Protein AF-A0A949ES22-F1 (afdb_monomer_lite)

Foldseek 3Di:
DQVPWDWDDDPAWIWIDDDQEIETEHQDDDDDQDDLVFDCLVVLQSQQVSCVVDNHLEYEYELQNFQYQPLCPNNCVRHVVVCANHAYEYAFAPVLQQAAQADCRHLLNVRCVVNVHDPVVSVVSRVVSVVSLCVLPNPLNRHGNCCTSNRSSSVCVSSVYHYDHPQRVVCVVVVVVVVLLPDQEAEEEALEADLPQRRPDNLLVSLVVNVVSVHAYEYEYAYDDDDCVSCVVSNHNYYHHDDNDHDPVNVVVSVVVVVCVPVVD

pLDDT: mean 93.47, std 6.25, range [48.44, 98.69]

Structure (mmCIF, N/CA/C/O backbone):
data_AF-A0A949ES22-F1
#
_entry.id   AF-A0A949ES22-F1
#
loop_
_atom_site.group_PDB
_atom_site.id
_atom_site.type_symbol
_atom_site.label_atom_id
_atom_site.label_alt_id
_atom_site.label_comp_id
_atom_site.label_asym_id
_atom_site.label_entity_id
_atom_site.label_seq_id
_atom_site.pdbx_PDB_ins_code
_atom_site.Cartn_x
_atom_site.Cartn_y
_atom_site.Cartn_z
_atom_site.occupancy
_atom_site.B_iso_or_equiv
_atom_site.auth_seq_id
_atom_site.auth_comp_id
_atom_site.auth_asym_id
_atom_site.auth_atom_id
_atom_site.pdbx_PDB_model_num
ATOM 1 N N . ALA A 1 1 ? -4.028 8.901 -17.396 1.00 60.69 1 ALA A N 1
ATOM 2 C CA . ALA A 1 1 ? -4.831 9.061 -16.162 1.00 60.69 1 ALA A CA 1
ATOM 3 C C . ALA A 1 1 ? -4.318 10.188 -15.258 1.00 60.69 1 ALA A C 1
ATOM 5 O O . ALA A 1 1 ? -5.124 11.016 -14.869 1.00 60.6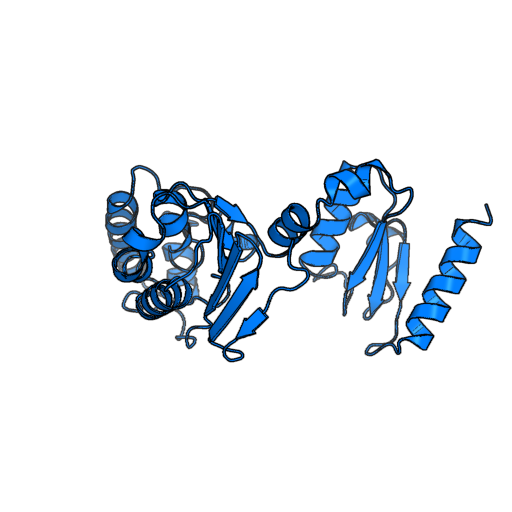9 1 ALA A O 1
ATOM 6 N N . LEU A 1 2 ? -3.012 10.277 -14.952 1.00 76.31 2 LEU A N 1
ATOM 7 C CA . LEU A 1 2 ? -2.448 11.397 -14.161 1.00 76.31 2 LEU A CA 1
ATOM 8 C C . LEU A 1 2 ? -1.919 12.576 -14.999 1.00 76.31 2 LEU A C 1
ATOM 10 O O . LEU A 1 2 ? -1.514 13.600 -14.458 1.00 76.31 2 LEU A O 1
ATOM 14 N N . THR A 1 3 ? -1.901 12.436 -16.324 1.00 73.50 3 THR A N 1
ATOM 15 C CA . THR A 1 3 ? -1.483 13.478 -17.269 1.00 73.50 3 THR A CA 1
ATOM 16 C C . THR A 1 3 ? -2.320 14.743 -17.095 1.00 73.50 3 THR A C 1
ATOM 18 O O . THR A 1 3 ? -3.543 14.681 -17.203 1.00 73.50 3 THR A O 1
ATOM 21 N N . GLY A 1 4 ? -1.660 15.876 -16.843 1.00 79.25 4 GLY A N 1
ATOM 22 C CA . GLY A 1 4 ? -2.317 17.160 -16.573 1.00 79.25 4 GLY A CA 1
ATOM 23 C C . GLY A 1 4 ? -2.781 17.347 -15.125 1.00 79.25 4 GLY A C 1
ATOM 24 O O . GLY A 1 4 ? -3.431 18.346 -14.830 1.00 79.25 4 GLY A O 1
ATOM 25 N N . GLY A 1 5 ? -2.463 16.407 -14.229 1.00 86.06 5 GLY A N 1
ATOM 26 C CA . GLY A 1 5 ? -2.752 16.555 -12.810 1.00 86.06 5 GLY A CA 1
ATOM 27 C C . GLY A 1 5 ? -1.889 17.624 -12.140 1.00 86.06 5 GLY A C 1
ATOM 28 O O . GLY A 1 5 ? -0.754 17.876 -12.548 1.00 86.06 5 GLY A O 1
ATOM 29 N N . THR A 1 6 ? -2.427 18.246 -11.096 1.00 92.31 6 THR A N 1
ATOM 30 C CA . THR A 1 6 ? -1.721 19.237 -10.279 1.00 92.31 6 THR A CA 1
ATOM 31 C C . THR A 1 6 ? -1.376 18.643 -8.923 1.00 92.31 6 THR A C 1
ATOM 33 O O . THR A 1 6 ? -2.217 18.019 -8.278 1.00 92.31 6 THR A O 1
ATOM 36 N N . VAL A 1 7 ? -0.126 18.831 -8.496 1.00 94.06 7 VAL A N 1
ATOM 37 C CA . VAL A 1 7 ? 0.343 18.444 -7.162 1.00 94.06 7 VAL A CA 1
ATOM 38 C C . VAL A 1 7 ? 0.484 19.701 -6.316 1.00 94.06 7 VAL A C 1
ATOM 40 O O . VAL A 1 7 ? 1.099 20.676 -6.746 1.00 94.06 7 VAL A O 1
ATOM 43 N N . THR A 1 8 ? -0.080 19.680 -5.114 1.00 95.06 8 THR A N 1
ATOM 44 C CA . THR A 1 8 ? 0.028 20.764 -4.129 1.00 95.06 8 THR A CA 1
ATOM 45 C C . THR A 1 8 ? 0.354 20.196 -2.753 1.00 95.06 8 THR A C 1
ATOM 47 O O . THR A 1 8 ? -0.051 19.075 -2.447 1.00 95.06 8 THR A O 1
ATOM 50 N N . GLY A 1 9 ? 1.035 20.979 -1.915 1.00 92.69 9 GLY A N 1
ATOM 51 C CA . GLY A 1 9 ? 1.403 20.595 -0.550 1.00 92.69 9 GLY A CA 1
ATOM 52 C C . GLY A 1 9 ? 2.914 20.603 -0.322 1.00 92.69 9 GLY A C 1
ATOM 53 O O . GLY A 1 9 ? 3.646 21.360 -0.959 1.00 92.69 9 GLY A O 1
ATOM 54 N N . SER A 1 10 ? 3.368 19.770 0.608 1.00 92.81 10 SER A N 1
ATOM 55 C CA . SER A 1 10 ? 4.758 19.590 1.027 1.00 92.81 10 SER A CA 1
ATOM 56 C C . SER A 1 10 ? 5.197 18.128 0.867 1.00 92.81 10 SER A C 1
ATOM 58 O O . SER A 1 10 ? 4.412 17.269 0.477 1.00 92.81 10 SER A O 1
ATOM 60 N N . ALA A 1 11 ? 6.449 17.818 1.214 1.00 87.75 11 ALA A N 1
ATOM 61 C CA . ALA A 1 11 ? 6.936 16.437 1.215 1.00 87.75 11 ALA A CA 1
ATOM 62 C C . ALA A 1 11 ? 6.185 15.521 2.206 1.00 87.75 11 ALA A C 1
ATOM 64 O O . ALA A 1 11 ? 6.073 14.326 1.957 1.00 87.75 11 ALA A O 1
ATOM 65 N N . SER A 1 12 ? 5.669 16.063 3.315 1.00 91.62 12 SER A N 1
ATOM 66 C CA . SER A 1 12 ? 4.983 15.287 4.359 1.00 91.62 12 SER A CA 1
ATOM 67 C C . SER A 1 12 ? 3.462 15.300 4.240 1.00 91.62 12 SER A C 1
ATOM 69 O O . SER A 1 12 ? 2.795 14.534 4.922 1.00 91.62 12 SER A O 1
ATOM 71 N N . GLN A 1 13 ? 2.895 16.179 3.418 1.00 95.12 13 GLN A N 1
ATOM 72 C CA . GLN A 1 13 ? 1.452 16.311 3.255 1.00 95.12 13 GLN A CA 1
ATOM 73 C C . GLN A 1 13 ? 1.166 16.858 1.865 1.00 95.12 13 GLN A C 1
ATOM 75 O O . GLN A 1 13 ? 1.437 18.026 1.585 1.00 95.12 13 GLN A O 1
ATOM 80 N N . TRP A 1 14 ? 0.634 16.022 0.985 1.00 96.50 14 TRP A N 1
ATOM 81 C CA . TRP A 1 14 ? 0.457 16.370 -0.418 1.00 96.50 14 TRP A CA 1
ATOM 82 C C . TRP A 1 14 ? -0.842 15.808 -0.977 1.00 96.50 14 TRP A C 1
ATOM 84 O O . TRP A 1 14 ? -1.428 14.855 -0.459 1.00 96.50 14 TRP A O 1
ATOM 94 N N . VAL A 1 15 ? -1.309 16.445 -2.044 1.00 97.50 15 VAL A N 1
ATOM 95 C CA . VAL A 1 15 ? -2.456 15.996 -2.825 1.00 97.50 15 VAL A CA 1
ATOM 96 C C . VAL A 1 15 ? -2.150 16.175 -4.304 1.00 97.50 15 VAL A C 1
ATOM 98 O O . VAL A 1 15 ? -1.655 17.220 -4.730 1.00 97.50 15 VAL A O 1
ATOM 101 N N . LEU A 1 16 ? -2.458 15.147 -5.085 1.00 96.00 16 LEU A N 1
ATOM 102 C CA . LEU A 1 16 ? -2.485 15.174 -6.536 1.00 96.00 16 LEU A CA 1
ATOM 103 C C . LEU A 1 16 ? -3.943 15.144 -6.988 1.00 96.00 16 LEU A C 1
ATOM 105 O O . LEU A 1 16 ? -4.700 14.239 -6.635 1.00 96.00 16 LEU A O 1
ATOM 109 N N . ARG A 1 17 ? -4.334 16.118 -7.809 1.00 95.31 17 ARG A N 1
ATOM 110 C CA . ARG A 1 17 ? -5.659 16.173 -8.434 1.00 95.31 17 ARG A CA 1
ATOM 111 C C . ARG A 1 17 ? -5.538 15.915 -9.922 1.00 95.31 17 ARG A C 1
ATOM 113 O O . ARG A 1 17 ? -4.784 16.600 -10.603 1.00 95.31 17 ARG A O 1
ATOM 120 N N . ALA A 1 18 ? -6.300 14.956 -10.423 1.00 92.88 18 ALA A N 1
ATOM 121 C CA . ALA A 1 18 ? -6.434 14.660 -11.842 1.00 92.88 18 ALA A CA 1
ATOM 122 C C . ALA A 1 18 ? -7.920 14.487 -12.190 1.00 92.88 18 ALA A C 1
ATOM 124 O O . ALA A 1 18 ? -8.785 14.475 -11.314 1.00 92.88 18 ALA A O 1
ATOM 125 N N . GLN A 1 19 ? -8.244 14.366 -13.477 1.00 89.31 19 GLN A N 1
ATOM 126 C CA . GLN A 1 19 ? -9.633 14.235 -13.916 1.00 89.31 19 GLN A CA 1
ATOM 127 C C . GLN A 1 19 ? -10.298 12.996 -13.283 1.00 89.31 19 GLN A C 1
ATOM 129 O O . GLN A 1 19 ? -9.909 11.863 -13.564 1.00 89.31 19 GLN A O 1
ATOM 134 N N . GLY A 1 20 ? -11.291 13.221 -12.414 1.00 91.38 20 GLY A N 1
ATOM 135 C CA . GLY A 1 20 ? -12.034 12.168 -11.712 1.00 91.38 20 GLY A CA 1
ATOM 136 C C . GLY A 1 20 ? -11.256 11.414 -10.622 1.00 91.38 20 GLY A C 1
ATOM 137 O O . GLY A 1 20 ? -11.780 10.432 -10.093 1.00 91.38 20 GLY A O 1
ATOM 138 N N . LEU A 1 21 ? -10.033 11.845 -10.282 1.00 94.62 21 LEU A N 1
ATOM 139 C CA . LEU A 1 21 ? -9.164 11.206 -9.289 1.00 94.62 21 LEU A CA 1
ATOM 140 C C . LEU A 1 21 ? -8.529 12.237 -8.352 1.00 94.62 21 LEU A C 1
ATOM 142 O O . LEU A 1 21 ? -7.978 13.247 -8.792 1.00 94.62 21 LEU A O 1
ATOM 146 N N . VAL A 1 22 ? -8.522 11.926 -7.060 1.00 97.12 22 VAL A N 1
ATOM 147 C CA . VAL A 1 22 ? -7.685 12.604 -6.064 1.00 97.12 22 VAL A CA 1
ATOM 148 C C . VAL A 1 22 ? -6.800 11.560 -5.394 1.00 97.12 22 VAL A C 1
ATOM 150 O O . VAL A 1 22 ? -7.306 10.541 -4.935 1.00 97.12 22 VAL A O 1
ATOM 153 N N . LEU A 1 23 ? -5.492 11.804 -5.356 1.00 97.38 23 LEU A N 1
ATOM 154 C CA . LEU A 1 23 ? -4.509 10.998 -4.632 1.00 97.38 23 LEU A CA 1
ATOM 155 C C . LEU A 1 23 ? -3.939 11.839 -3.487 1.00 97.38 23 LEU A C 1
ATOM 157 O O . LEU A 1 23 ? -3.521 12.972 -3.708 1.00 97.38 23 LEU A O 1
ATOM 161 N N . ILE A 1 24 ? -3.955 11.302 -2.275 1.00 98.06 24 ILE A N 1
ATOM 162 C CA . ILE A 1 24 ? -3.694 12.032 -1.031 1.00 98.06 24 ILE A CA 1
ATOM 163 C C . ILE A 1 24 ? -2.592 11.298 -0.282 1.00 98.06 24 ILE A C 1
ATOM 165 O O . ILE A 1 24 ? -2.707 10.092 -0.099 1.00 98.06 24 ILE A O 1
ATOM 169 N N . GLY A 1 25 ? -1.564 12.004 0.179 1.00 97.06 25 GLY A N 1
ATOM 170 C CA . GLY A 1 25 ? -0.528 11.431 1.032 1.00 97.06 25 GLY A CA 1
ATOM 171 C C . GLY A 1 25 ? -0.289 12.268 2.279 1.00 97.06 25 GLY A C 1
ATOM 172 O O . GLY A 1 25 ? -0.340 13.502 2.238 1.00 97.06 25 GLY A O 1
ATOM 173 N N . LEU A 1 26 ? -0.021 11.577 3.385 1.00 96.56 26 LEU A N 1
ATOM 174 C CA . LEU A 1 26 ? 0.399 12.154 4.656 1.00 96.56 26 LEU A CA 1
ATOM 175 C C . LEU A 1 26 ? 1.483 11.259 5.269 1.00 96.56 26 LEU A C 1
ATOM 177 O O . LEU A 1 26 ? 1.281 10.060 5.440 1.00 96.56 26 LEU A O 1
ATOM 181 N N . ALA A 1 27 ? 2.612 11.854 5.635 1.00 95.12 27 ALA A N 1
ATOM 182 C CA . ALA A 1 27 ? 3.640 11.227 6.449 1.00 95.12 27 ALA A CA 1
ATOM 183 C C . ALA A 1 27 ? 3.474 11.696 7.897 1.00 95.12 27 ALA A C 1
ATOM 185 O O . ALA A 1 27 ? 3.824 12.829 8.240 1.00 95.12 27 ALA A O 1
ATOM 186 N N . GLN A 1 28 ? 2.933 10.824 8.746 1.00 91.75 28 GLN A N 1
ATOM 187 C CA . GLN A 1 28 ? 2.841 11.088 10.176 1.00 91.75 28 GLN A CA 1
ATOM 188 C C . GLN A 1 28 ? 4.233 11.102 10.796 1.00 91.75 28 GLN A C 1
ATOM 190 O O . GLN A 1 28 ? 5.161 10.429 10.336 1.00 91.75 28 GLN A O 1
ATOM 195 N N . ARG A 1 29 ? 4.386 11.850 11.892 1.00 85.62 29 ARG A N 1
ATOM 196 C CA . ARG A 1 29 ? 5.621 11.760 12.670 1.00 85.62 29 ARG A CA 1
ATOM 197 C C . ARG A 1 29 ? 5.793 10.318 13.160 1.00 85.62 29 ARG A C 1
ATOM 199 O O . ARG A 1 29 ? 4.854 9.765 13.738 1.00 85.62 29 ARG A O 1
ATOM 206 N N . PRO A 1 30 ? 6.972 9.708 12.970 1.00 80.19 30 PRO A N 1
ATOM 207 C CA . PRO A 1 30 ? 7.243 8.405 13.545 1.00 80.19 30 PRO A CA 1
ATOM 208 C C . PRO A 1 30 ? 7.144 8.482 15.068 1.00 80.19 30 PRO A C 1
ATOM 210 O O . PRO A 1 30 ? 7.666 9.414 15.684 1.00 80.19 30 PRO A O 1
ATOM 213 N N . HIS A 1 31 ? 6.510 7.489 15.678 1.00 77.81 31 HIS A N 1
ATOM 214 C CA . HIS A 1 31 ? 6.604 7.239 17.113 1.00 77.81 31 HIS A CA 1
ATOM 215 C C . HIS A 1 31 ? 7.427 5.971 17.359 1.00 77.81 31 HIS A C 1
ATOM 217 O O . HIS A 1 31 ? 7.667 5.161 16.460 1.00 77.81 31 HIS A O 1
ATOM 223 N N . SER A 1 32 ? 7.947 5.831 18.575 1.00 66.88 32 SER A N 1
ATOM 224 C CA . SER A 1 32 ? 8.797 4.701 18.938 1.00 66.88 32 SER A CA 1
ATOM 225 C C . SER A 1 32 ? 7.963 3.443 19.196 1.00 66.88 32 SER A C 1
ATOM 227 O O . SER A 1 32 ? 7.442 3.252 20.294 1.00 66.88 32 SER A O 1
ATOM 229 N N . GLY A 1 33 ? 7.889 2.549 18.211 1.00 76.25 33 GLY A N 1
ATOM 230 C CA . GLY A 1 33 ? 7.380 1.187 18.380 1.00 76.25 33 GLY A CA 1
ATOM 231 C C . GLY A 1 33 ? 5.899 1.106 18.767 1.00 76.25 33 GLY A C 1
ATOM 232 O O . GLY A 1 33 ? 5.023 1.093 17.908 1.00 76.25 33 GLY A O 1
ATOM 233 N N . TRP A 1 34 ? 5.623 0.970 20.062 1.00 87.62 34 TRP A N 1
ATOM 234 C CA . TRP A 1 34 ? 4.284 0.753 20.614 1.00 87.62 34 TRP A CA 1
ATOM 235 C C . TRP A 1 34 ? 3.646 2.077 21.028 1.00 87.62 34 TRP A C 1
ATOM 237 O O . TRP A 1 34 ? 4.142 2.722 21.951 1.00 87.62 34 TRP A O 1
ATOM 247 N N . ALA A 1 35 ? 2.564 2.452 20.348 1.00 87.19 35 ALA A N 1
ATOM 248 C CA . ALA A 1 35 ? 1.835 3.696 20.580 1.00 87.19 35 ALA A CA 1
ATOM 249 C C . ALA A 1 35 ? 0.334 3.487 20.293 1.00 87.19 35 ALA A C 1
ATOM 251 O O . ALA A 1 35 ? -0.188 4.052 19.328 1.00 87.19 35 ALA A O 1
ATOM 252 N N . PRO A 1 36 ? -0.366 2.632 21.059 1.00 82.69 36 PRO A N 1
ATOM 253 C CA . PRO A 1 36 ? -1.789 2.338 20.849 1.00 82.69 36 PRO A CA 1
ATOM 254 C C . PRO A 1 36 ? -2.699 3.575 20.965 1.00 82.69 36 PRO A C 1
ATOM 256 O O . PRO A 1 36 ? -3.814 3.577 20.456 1.00 82.69 36 PRO A O 1
ATOM 259 N N . GLU A 1 37 ? -2.224 4.642 21.605 1.00 85.12 37 GLU A N 1
ATOM 260 C CA . GLU A 1 37 ? -2.899 5.936 21.734 1.00 85.12 37 GLU A CA 1
ATOM 261 C C . GLU A 1 37 ? -2.723 6.872 20.525 1.00 85.12 37 GLU A C 1
ATOM 263 O O . GLU A 1 37 ? -3.360 7.924 20.457 1.00 85.12 37 GLU A O 1
ATOM 268 N N . SER A 1 38 ? -1.847 6.529 19.576 1.00 93.06 38 SER A N 1
ATOM 269 C CA . SER A 1 38 ? -1.609 7.344 18.380 1.00 93.06 38 SER A CA 1
ATOM 270 C C . SER A 1 38 ? -2.806 7.314 17.429 1.00 93.06 38 SER A C 1
ATOM 272 O O . SER A 1 38 ? -3.385 6.257 17.187 1.00 93.06 38 SER A O 1
ATOM 274 N N . SER A 1 39 ? -3.159 8.468 16.850 1.00 95.38 39 SER A N 1
ATOM 275 C CA . SER A 1 39 ? -4.397 8.619 16.077 1.00 95.38 39 SER A CA 1
ATOM 276 C C . SER A 1 39 ? -4.184 8.944 14.600 1.00 95.38 39 SER A C 1
ATOM 278 O O . SER A 1 39 ? -3.247 9.643 14.213 1.00 95.38 39 SER A O 1
ATOM 280 N N . THR A 1 40 ? -5.115 8.470 13.777 1.00 97.19 40 THR A N 1
ATOM 281 C CA . THR A 1 40 ? -5.245 8.764 12.345 1.00 97.19 40 THR A CA 1
ATOM 282 C C . THR A 1 40 ? -6.103 10.009 12.070 1.00 97.19 40 THR A C 1
ATOM 284 O O . THR A 1 40 ? -6.427 10.291 10.919 1.00 97.19 40 THR A O 1
ATOM 287 N N . ALA A 1 41 ? -6.464 10.792 13.095 1.00 97.44 41 ALA A N 1
ATOM 288 C CA . ALA A 1 41 ? -7.307 11.984 12.944 1.00 97.44 41 ALA A CA 1
ATOM 289 C C . ALA A 1 41 ? -6.704 13.036 11.995 1.00 97.44 41 ALA A C 1
ATOM 291 O O . ALA A 1 41 ? -7.411 13.527 11.123 1.00 97.44 41 ALA A O 1
ATOM 292 N N . GLU A 1 42 ? -5.398 13.311 12.089 1.00 96.19 42 GLU A N 1
ATOM 293 C CA . GLU A 1 42 ? -4.699 14.247 11.187 1.00 96.19 42 GLU A CA 1
ATOM 294 C C . GLU A 1 42 ? -4.799 13.811 9.714 1.00 96.19 42 GLU A C 1
ATOM 296 O O . GLU A 1 42 ? -5.008 14.634 8.822 1.00 96.19 42 GLU A O 1
ATOM 301 N N . LEU A 1 43 ? -4.707 12.500 9.453 1.00 97.62 43 LEU A N 1
ATOM 302 C CA . LEU A 1 43 ? -4.927 11.951 8.116 1.00 97.62 43 LEU A CA 1
ATOM 303 C C . LEU A 1 43 ? -6.361 12.207 7.660 1.00 97.62 43 LEU A C 1
ATOM 305 O O . LEU A 1 43 ? -6.568 12.661 6.539 1.00 97.62 43 LEU A O 1
ATOM 309 N N . GLY A 1 44 ? -7.346 11.932 8.512 1.00 98.19 44 GLY A N 1
ATOM 310 C CA . GLY A 1 44 ? -8.747 12.165 8.188 1.00 98.19 44 GLY A CA 1
ATOM 311 C C . GLY A 1 44 ? -9.067 13.643 7.928 1.00 98.19 44 GLY A C 1
ATOM 312 O O . GLY A 1 44 ? -9.742 13.960 6.951 1.00 98.19 44 GLY A O 1
ATOM 313 N N . GLU A 1 45 ? -8.526 14.562 8.726 1.00 98.12 45 GLU A N 1
ATOM 314 C CA . GLU A 1 45 ? -8.641 16.009 8.502 1.00 98.12 45 GLU A CA 1
ATOM 315 C C . GLU A 1 45 ? -8.023 16.420 7.161 1.00 98.12 45 GLU A C 1
ATOM 317 O O . GLU A 1 45 ? -8.640 17.163 6.390 1.00 98.12 45 GLU A O 1
ATOM 322 N N . TRP A 1 46 ? -6.837 15.890 6.842 1.00 97.81 46 TRP A N 1
ATOM 323 C CA . TRP A 1 46 ? -6.188 16.151 5.561 1.00 97.81 46 TRP A CA 1
ATOM 324 C C . TRP A 1 46 ? -6.981 15.598 4.383 1.00 97.81 46 TRP A C 1
ATOM 326 O O . TRP A 1 46 ? -7.147 16.289 3.381 1.00 97.81 46 TRP A O 1
ATOM 336 N N . VAL A 1 47 ? -7.510 14.379 4.499 1.00 98.06 47 VAL A N 1
ATOM 337 C CA . VAL A 1 47 ? -8.356 13.779 3.464 1.00 98.06 47 VAL A CA 1
ATOM 338 C C . VAL A 1 47 ? -9.603 14.630 3.243 1.00 98.06 47 VAL A C 1
ATOM 340 O O . VAL A 1 47 ? -9.942 14.928 2.099 1.00 98.06 47 VAL A O 1
ATOM 343 N N . LEU A 1 48 ? -10.259 15.080 4.314 1.00 97.62 48 LEU A N 1
ATOM 344 C CA . LEU A 1 48 ? -11.437 15.936 4.215 1.00 97.62 48 LEU A CA 1
ATOM 345 C C . LEU A 1 48 ? -11.119 17.267 3.516 1.00 97.62 48 LEU A C 1
ATOM 347 O O . LEU A 1 48 ? -11.852 17.671 2.613 1.00 97.62 48 LEU A O 1
ATOM 351 N N . GLU A 1 49 ? -10.020 17.931 3.886 1.00 96.75 49 GLU A N 1
ATOM 352 C CA . GLU A 1 49 ? -9.542 19.154 3.224 1.00 96.75 49 GLU A CA 1
ATOM 353 C C . GLU A 1 49 ? -9.224 18.902 1.744 1.00 96.75 49 GLU A C 1
ATOM 355 O O . GLU A 1 49 ? -9.705 19.610 0.858 1.00 96.75 49 GLU A O 1
ATOM 360 N N . ALA A 1 50 ? -8.473 17.840 1.455 1.00 96.44 50 ALA A N 1
ATOM 361 C CA . ALA A 1 50 ? -8.113 17.436 0.106 1.00 96.44 50 ALA A CA 1
ATOM 362 C C . ALA A 1 50 ? -9.339 17.064 -0.745 1.00 96.44 50 ALA A C 1
ATOM 364 O O . ALA A 1 50 ? -9.264 17.122 -1.970 1.00 96.44 50 ALA A O 1
ATOM 365 N N . LEU A 1 51 ? -10.491 16.747 -0.162 1.00 96.19 51 LEU A N 1
ATOM 366 C CA . LEU A 1 51 ? -11.725 16.492 -0.910 1.00 96.19 51 LEU A CA 1
ATOM 367 C C . LEU A 1 51 ? -12.638 17.719 -1.045 1.00 96.19 51 LEU A C 1
ATOM 369 O O . LEU A 1 51 ? -13.608 17.661 -1.807 1.00 96.19 51 LEU A O 1
ATOM 373 N N . ARG A 1 52 ? -12.339 18.850 -0.391 1.00 93.69 52 ARG A N 1
ATOM 374 C CA . ARG A 1 52 ? -13.164 20.062 -0.521 1.00 93.69 52 ARG A CA 1
ATOM 375 C C . ARG A 1 52 ? -13.213 20.550 -1.965 1.00 93.69 52 ARG A C 1
ATOM 377 O O . ARG A 1 52 ? -12.185 20.772 -2.601 1.00 93.69 52 ARG A O 1
ATOM 384 N N . GLY A 1 53 ? -14.433 20.710 -2.477 1.00 86.38 53 GLY A N 1
ATOM 385 C CA . GLY A 1 53 ? -14.687 21.132 -3.858 1.00 86.38 53 GLY A CA 1
ATOM 386 C C . GLY A 1 53 ? -14.249 20.120 -4.924 1.00 86.38 53 GLY A C 1
ATOM 387 O O . GLY A 1 53 ? -14.267 20.451 -6.106 1.00 86.38 53 GLY A O 1
ATOM 388 N N . ALA A 1 54 ? -13.848 18.905 -4.532 1.00 87.94 54 ALA A N 1
ATOM 389 C CA . ALA A 1 54 ? -13.376 17.884 -5.454 1.00 87.94 54 ALA A CA 1
ATOM 390 C C . ALA A 1 54 ? -14.525 16.987 -5.930 1.00 87.94 54 ALA A C 1
ATOM 392 O O . ALA A 1 54 ? -15.023 16.127 -5.190 1.00 87.94 54 ALA A O 1
ATOM 393 N N . ASP A 1 55 ? -14.882 17.138 -7.202 1.00 88.06 55 ASP A N 1
ATOM 394 C CA . ASP A 1 55 ? -15.730 16.186 -7.913 1.00 88.06 55 ASP A CA 1
ATOM 395 C C . ASP A 1 55 ? -14.873 15.020 -8.435 1.00 88.06 55 ASP A C 1
ATOM 397 O O . ASP A 1 55 ? -14.343 15.034 -9.547 1.00 88.06 55 ASP A O 1
ATOM 401 N N . ALA A 1 56 ? -14.627 14.045 -7.560 1.00 90.44 56 ALA A N 1
ATOM 402 C CA . ALA A 1 56 ? -13.746 12.918 -7.838 1.00 90.44 56 ALA A CA 1
ATOM 403 C C . ALA A 1 56 ? -14.402 11.606 -7.418 1.00 90.44 56 ALA A C 1
ATOM 405 O O . ALA A 1 56 ? -14.479 11.287 -6.232 1.00 90.44 56 ALA A O 1
ATOM 406 N N . ALA A 1 57 ? -14.828 10.819 -8.403 1.00 94.31 57 ALA A N 1
ATOM 407 C CA . ALA A 1 57 ? -15.398 9.498 -8.160 1.00 94.31 57 ALA A CA 1
ATOM 408 C C . ALA A 1 57 ? -14.385 8.527 -7.529 1.00 94.31 57 ALA A C 1
ATOM 410 O O . ALA A 1 57 ? -14.781 7.601 -6.824 1.00 94.31 57 ALA A O 1
ATOM 411 N N . LYS A 1 58 ? -13.083 8.733 -7.774 1.00 96.94 58 LYS A N 1
ATOM 412 C CA . LYS A 1 58 ? -11.998 7.901 -7.250 1.00 96.94 58 LYS A CA 1
ATOM 413 C C . LYS A 1 58 ? -11.125 8.684 -6.276 1.00 96.94 58 LYS A C 1
ATOM 415 O O . LYS A 1 58 ? -10.597 9.743 -6.619 1.00 96.94 58 LYS A O 1
ATOM 420 N N . VAL A 1 59 ? -10.933 8.126 -5.088 1.00 98.25 59 VAL A N 1
ATOM 421 C CA . VAL A 1 59 ? -10.050 8.670 -4.054 1.00 98.25 59 VAL A CA 1
ATOM 422 C C . VAL A 1 59 ? -9.000 7.628 -3.726 1.00 98.25 59 VAL A C 1
ATOM 424 O O . VAL A 1 59 ? -9.317 6.474 -3.453 1.00 98.25 59 VAL A O 1
ATOM 427 N N . VAL A 1 60 ? -7.742 8.032 -3.776 1.00 98.38 6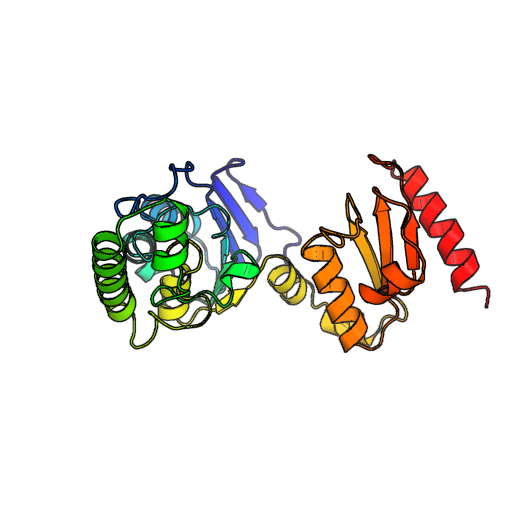0 VAL A N 1
ATOM 428 C CA . VAL A 1 60 ? -6.605 7.184 -3.450 1.00 98.38 60 VAL A CA 1
ATOM 429 C C . VAL A 1 60 ? -5.898 7.807 -2.258 1.00 98.38 60 VAL A C 1
ATOM 431 O O . VAL A 1 60 ? -5.623 9.005 -2.261 1.00 98.38 60 VAL A O 1
ATOM 434 N N . ILE A 1 61 ? -5.633 7.013 -1.232 1.00 98.62 61 ILE A N 1
ATOM 435 C CA . ILE A 1 61 ? -4.985 7.465 -0.004 1.00 98.62 61 ILE A CA 1
ATOM 436 C C . ILE A 1 61 ? -3.704 6.658 0.146 1.00 98.62 61 ILE A C 1
ATOM 438 O O . ILE A 1 61 ? -3.752 5.438 0.269 1.00 98.62 61 ILE A O 1
ATOM 442 N N . ASP A 1 62 ? -2.565 7.334 0.102 1.00 98.06 62 ASP A N 1
ATOM 443 C CA . ASP A 1 62 ? -1.273 6.756 0.433 1.00 98.06 62 ASP A CA 1
ATOM 444 C C . ASP A 1 62 ? -1.146 6.629 1.951 1.00 98.06 62 ASP A C 1
ATOM 446 O O . ASP A 1 62 ? -1.011 7.620 2.672 1.00 98.06 62 ASP A O 1
ATOM 450 N N . LEU A 1 63 ? -1.241 5.387 2.421 1.00 98.12 63 LEU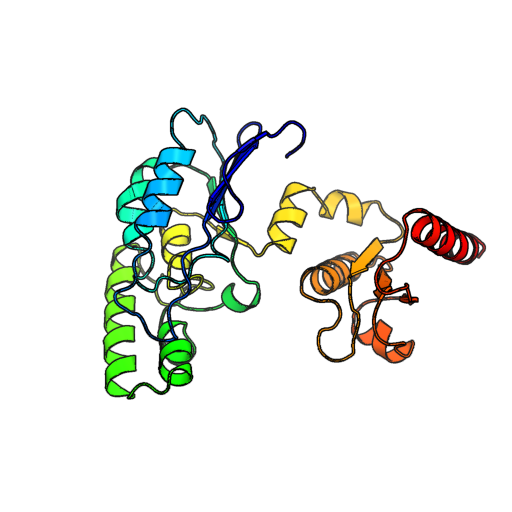 A N 1
ATOM 451 C CA . LEU A 1 63 ? -1.167 5.023 3.828 1.00 98.12 63 LEU A CA 1
ATOM 452 C C . LEU A 1 63 ? 0.252 4.613 4.241 1.00 98.12 63 LEU A C 1
ATOM 454 O O . LEU A 1 63 ? 0.482 4.349 5.416 1.00 98.12 63 LEU A O 1
ATOM 458 N N . THR A 1 64 ? 1.222 4.577 3.321 1.00 95.94 64 THR A N 1
ATOM 459 C CA . THR A 1 64 ? 2.593 4.120 3.624 1.00 95.94 64 THR A CA 1
ATOM 460 C C . THR A 1 64 ? 3.337 5.045 4.592 1.00 95.94 64 THR A C 1
ATOM 462 O O . THR A 1 64 ? 4.277 4.621 5.260 1.00 95.94 64 THR A O 1
ATOM 465 N N . GLY A 1 65 ? 2.894 6.301 4.707 1.00 94.88 65 GLY A N 1
ATOM 466 C CA . GLY A 1 65 ? 3.386 7.272 5.685 1.00 94.88 65 GLY A CA 1
ATOM 467 C C . GLY A 1 65 ? 2.634 7.279 7.023 1.00 94.88 65 GLY A C 1
ATOM 468 O O . GLY A 1 65 ? 2.962 8.087 7.894 1.00 94.88 65 GLY A O 1
ATOM 469 N N . VAL A 1 66 ? 1.620 6.430 7.202 1.00 95.44 66 VAL A N 1
ATOM 470 C CA . VAL A 1 66 ? 0.787 6.385 8.412 1.00 95.44 66 VAL A CA 1
ATOM 471 C C . VAL A 1 66 ? 1.438 5.474 9.444 1.00 95.44 66 VAL A C 1
ATOM 473 O O . VAL A 1 66 ? 1.719 4.307 9.184 1.00 95.44 66 VAL A O 1
ATOM 476 N N . THR A 1 67 ? 1.661 6.006 10.641 1.00 93.62 67 THR A N 1
ATOM 477 C CA . THR A 1 67 ? 2.283 5.267 11.748 1.00 93.62 67 THR A CA 1
ATOM 478 C C . THR A 1 67 ? 1.304 4.989 12.883 1.00 93.62 67 THR A C 1
ATOM 480 O O . THR A 1 67 ? 1.585 4.134 13.726 1.00 93.62 67 THR A O 1
ATOM 483 N N . ALA A 1 68 ? 0.178 5.704 12.941 1.00 94.38 68 ALA A N 1
ATOM 484 C CA . ALA A 1 68 ? -0.814 5.609 14.004 1.00 94.38 68 ALA A CA 1
ATOM 485 C C . ALA A 1 68 ? -1.423 4.204 14.159 1.00 94.38 68 ALA A C 1
ATOM 487 O O . ALA A 1 68 ? -1.349 3.388 13.247 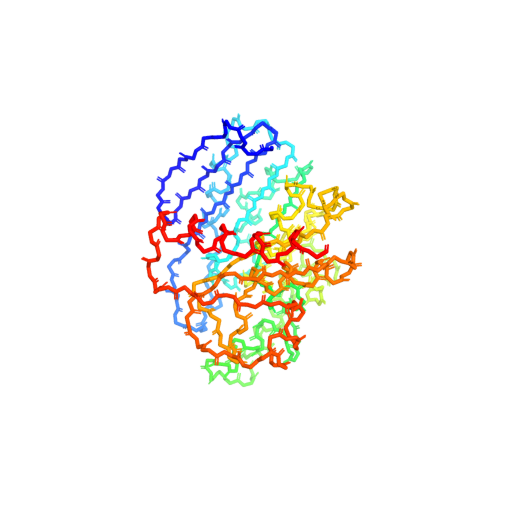1.00 94.38 68 ALA A O 1
ATOM 488 N N . GLN A 1 69 ? -1.994 3.907 15.332 1.00 92.88 69 GLN A N 1
ATOM 489 C CA . GLN A 1 69 ? -2.403 2.549 15.732 1.00 92.88 69 GLN A CA 1
ATOM 490 C C . GLN A 1 69 ? -3.842 2.482 16.263 1.00 92.88 69 GLN A C 1
ATOM 492 O O . GLN A 1 69 ? -4.219 1.505 16.906 1.00 92.88 69 GLN A O 1
ATOM 497 N N . ASP A 1 70 ? -4.655 3.499 15.977 1.00 94.56 70 ASP A N 1
ATOM 498 C CA . ASP A 1 70 ? -6.044 3.600 16.437 1.00 94.56 70 ASP A CA 1
ATOM 499 C C . ASP A 1 70 ? -7.041 2.756 15.627 1.00 94.56 70 ASP A C 1
ATOM 501 O O . ASP A 1 70 ? -8.248 2.959 15.736 1.00 94.56 70 ASP A O 1
ATOM 505 N N . GLY A 1 71 ? -6.579 1.833 14.781 1.00 94.88 71 GLY A N 1
ATOM 506 C CA . GLY A 1 71 ? -7.463 1.019 13.954 1.00 94.88 71 GLY A CA 1
ATOM 507 C C . GLY A 1 71 ? -8.076 1.769 12.767 1.00 94.88 71 GLY A C 1
ATOM 508 O O . GLY A 1 71 ? -8.975 1.232 12.134 1.00 94.88 71 GLY A O 1
ATOM 509 N N . GLY A 1 72 ? -7.650 3.004 12.474 1.00 96.56 72 GLY A N 1
ATOM 510 C CA . GLY A 1 72 ? -8.279 3.852 11.455 1.00 96.56 72 GLY A CA 1
ATOM 511 C C . GLY A 1 72 ? -9.511 4.620 11.953 1.00 96.56 72 GLY A C 1
ATOM 512 O O . GLY A 1 72 ? -10.227 5.212 11.141 1.00 96.56 72 GLY A O 1
ATOM 513 N N . VAL A 1 73 ? -9.762 4.639 13.272 1.00 97.31 73 VAL A N 1
ATOM 514 C CA . VAL A 1 73 ? -10.880 5.377 13.894 1.00 97.31 73 VAL A CA 1
ATOM 515 C C . VAL A 1 73 ? -10.836 6.859 13.525 1.00 97.31 73 VAL A C 1
ATOM 517 O O . VAL A 1 73 ? -11.851 7.408 13.098 1.00 97.31 73 VAL A O 1
ATOM 520 N N . GLY A 1 74 ? -9.679 7.513 13.664 1.00 97.50 74 GLY A N 1
ATOM 521 C CA . GLY A 1 74 ? -9.531 8.935 13.355 1.00 97.50 74 GLY A CA 1
ATOM 522 C C . GLY A 1 74 ? -9.807 9.261 11.885 1.00 97.50 74 GLY A C 1
ATOM 523 O O . GLY A 1 74 ? -10.508 10.230 11.595 1.00 97.50 74 GLY A O 1
ATOM 524 N N . LEU A 1 75 ? -9.335 8.419 10.960 1.00 98.19 75 LEU A N 1
ATOM 525 C CA . LEU A 1 75 ? -9.621 8.553 9.528 1.00 98.19 75 LEU A CA 1
ATOM 526 C C . LEU A 1 75 ? -11.132 8.531 9.255 1.00 98.19 75 LEU A C 1
ATOM 528 O O . LEU A 1 75 ? -11.653 9.437 8.601 1.00 98.19 75 LEU A O 1
ATOM 532 N N . LEU A 1 76 ? -11.846 7.523 9.765 1.00 98.00 76 LEU A N 1
ATOM 533 C CA . LEU A 1 76 ? -13.289 7.393 9.541 1.00 98.00 76 LEU A CA 1
ATOM 534 C C . LEU A 1 76 ? -14.088 8.500 10.227 1.00 98.00 76 LEU A C 1
ATOM 536 O O . LEU A 1 76 ? -15.026 9.023 9.628 1.00 98.00 76 LEU A O 1
ATOM 540 N N . ALA A 1 77 ? -13.706 8.887 11.445 1.00 98.06 77 ALA A N 1
ATOM 541 C CA . ALA A 1 77 ? -14.390 9.937 12.192 1.00 98.06 77 ALA A CA 1
ATOM 542 C C . ALA A 1 77 ? -14.374 11.281 11.449 1.00 98.06 77 ALA A C 1
ATOM 544 O O . ALA A 1 77 ? -15.377 11.990 11.451 1.00 98.06 77 ALA A O 1
ATOM 545 N N . GLN A 1 78 ? -13.258 11.617 10.796 1.00 98.38 78 GLN A N 1
ATOM 546 C CA . GLN A 1 78 ? -13.097 12.907 10.122 1.00 98.38 78 GLN A CA 1
ATOM 547 C C . GLN A 1 78 ? -13.529 12.875 8.651 1.00 98.38 78 GLN A C 1
ATOM 549 O O . GLN A 1 78 ? -14.163 13.814 8.172 1.00 98.38 78 GLN A O 1
ATOM 554 N N . ALA A 1 79 ? -13.205 11.805 7.916 1.00 98.06 79 ALA A N 1
ATOM 555 C CA . ALA A 1 79 ? -13.390 11.747 6.464 1.00 98.06 79 ALA A CA 1
ATOM 556 C C . ALA A 1 79 ? -14.379 10.678 5.983 1.00 98.06 79 ALA A C 1
ATOM 558 O O . ALA A 1 79 ? -14.719 10.674 4.800 1.00 98.06 79 ALA A O 1
ATOM 559 N N . GLY A 1 80 ? -14.874 9.790 6.853 1.00 97.50 80 GLY A N 1
ATOM 560 C CA . GLY A 1 80 ? -15.702 8.645 6.451 1.00 97.50 80 GLY A CA 1
ATOM 561 C C . GLY A 1 80 ? -16.926 9.046 5.625 1.00 97.50 80 GLY A C 1
ATOM 562 O O . GLY A 1 80 ? -17.174 8.475 4.563 1.00 97.50 80 GLY A O 1
ATOM 563 N N . ALA A 1 81 ? -17.632 10.103 6.035 1.00 96.88 81 ALA A N 1
ATOM 564 C CA . ALA A 1 81 ? -18.779 10.626 5.290 1.00 96.88 81 ALA A CA 1
ATOM 565 C C . ALA A 1 81 ? -18.400 11.163 3.895 1.00 96.88 81 ALA A C 1
ATOM 567 O O . ALA A 1 81 ? -19.139 10.960 2.939 1.00 96.88 81 ALA A O 1
ATOM 568 N N . ALA A 1 82 ? -17.239 11.813 3.755 1.00 96.75 82 ALA A N 1
ATOM 569 C CA . ALA A 1 82 ? -16.771 12.351 2.473 1.00 96.75 82 ALA A CA 1
ATOM 570 C C . ALA A 1 82 ? -16.255 11.262 1.512 1.00 96.75 82 ALA A C 1
ATOM 572 O O . ALA A 1 82 ? -16.229 11.472 0.296 1.00 96.75 82 ALA A O 1
ATOM 573 N N . LEU A 1 83 ? -15.830 10.122 2.063 1.00 97.69 83 LEU A N 1
ATOM 574 C CA . LEU A 1 83 ? -15.337 8.957 1.327 1.00 97.69 83 LEU A CA 1
ATOM 575 C C . LEU A 1 83 ? -16.444 7.967 0.943 1.00 97.69 83 LEU A C 1
ATOM 577 O O . LEU A 1 83 ? -16.259 7.179 0.017 1.00 97.69 83 LEU A O 1
ATOM 581 N N . THR A 1 84 ? -17.580 8.005 1.639 1.00 95.06 84 THR A N 1
ATOM 582 C CA . THR A 1 84 ? -18.740 7.151 1.359 1.00 95.06 84 THR A CA 1
ATOM 583 C C . THR A 1 84 ? -19.216 7.352 -0.087 1.00 95.06 84 THR A C 1
ATOM 585 O O . THR A 1 84 ? -19.156 8.460 -0.617 1.00 95.06 84 THR A O 1
ATOM 588 N N . GLU A 1 85 ? -19.639 6.265 -0.745 1.00 90.69 85 GLU A N 1
ATOM 589 C CA . GLU A 1 85 ? -20.068 6.220 -2.160 1.00 90.69 85 GLU A CA 1
ATOM 590 C C . GLU A 1 85 ? -18.980 6.540 -3.207 1.00 90.69 85 GLU A C 1
ATOM 592 O O . GLU A 1 85 ? -19.253 6.536 -4.410 1.00 90.69 85 GLU A O 1
ATOM 597 N N . ARG A 1 86 ? -17.724 6.751 -2.793 1.00 96.06 86 ARG A N 1
ATOM 598 C CA . ARG A 1 86 ? -16.585 6.902 -3.711 1.00 96.06 86 ARG A CA 1
ATOM 599 C C . ARG A 1 86 ? -15.837 5.583 -3.882 1.00 96.06 86 ARG A C 1
ATOM 601 O O . ARG A 1 86 ? -15.834 4.717 -3.013 1.00 96.06 86 ARG A O 1
ATOM 608 N N . GLN A 1 87 ? -15.129 5.443 -4.999 1.00 97.44 87 GLN A N 1
ATOM 609 C CA . GLN A 1 87 ? -14.161 4.363 -5.172 1.00 97.44 87 GLN A CA 1
ATOM 610 C C . GLN A 1 87 ? -12.891 4.692 -4.389 1.00 97.44 87 GLN A C 1
ATOM 612 O O . GLN A 1 87 ? -12.058 5.470 -4.863 1.00 97.44 87 GLN A O 1
ATOM 617 N N . VAL A 1 88 ? -12.744 4.100 -3.205 1.00 98.50 88 VAL A N 1
ATOM 618 C CA . VAL A 1 88 ? -11.591 4.331 -2.327 1.00 98.50 88 VAL A CA 1
ATOM 619 C C . VAL A 1 88 ? -10.516 3.262 -2.540 1.00 98.50 88 VAL A C 1
ATOM 621 O O . VAL A 1 88 ? -10.797 2.062 -2.540 1.00 98.50 88 VAL A O 1
ATOM 624 N N . ILE A 1 89 ? -9.271 3.698 -2.722 1.00 98.69 89 ILE A N 1
ATOM 625 C CA . ILE A 1 89 ? -8.088 2.834 -2.784 1.00 98.69 89 ILE A CA 1
ATOM 626 C C . ILE A 1 89 ? -7.113 3.264 -1.688 1.00 98.69 89 ILE A C 1
ATOM 628 O O . ILE A 1 89 ? -6.700 4.420 -1.661 1.00 98.69 89 ILE A O 1
ATOM 632 N N . GLY A 1 90 ? -6.720 2.340 -0.816 1.00 98.62 90 GLY A N 1
ATOM 633 C CA . GLY A 1 90 ? -5.608 2.538 0.115 1.00 98.62 90 GLY A CA 1
ATOM 634 C C . GLY A 1 90 ? -4.320 1.990 -0.490 1.00 98.62 90 GLY A C 1
ATOM 635 O O . GLY A 1 90 ? -4.289 0.818 -0.862 1.00 98.62 90 GLY A O 1
ATOM 636 N N . ILE A 1 91 ? -3.278 2.813 -0.602 1.00 98.56 91 ILE A N 1
ATOM 637 C CA . ILE A 1 91 ? -1.936 2.341 -0.954 1.00 98.56 91 ILE A CA 1
ATOM 638 C C . ILE A 1 91 ? -1.208 1.976 0.335 1.00 98.56 91 ILE A C 1
ATOM 640 O O . ILE A 1 91 ? -1.049 2.827 1.207 1.00 98.56 91 ILE A O 1
ATOM 644 N N . VAL A 1 92 ? -0.777 0.726 0.455 1.00 98.25 92 VAL A N 1
ATOM 645 C CA . VAL A 1 92 ? -0.097 0.185 1.642 1.00 98.25 92 VAL A CA 1
ATOM 646 C C . VAL A 1 92 ? 1.249 -0.430 1.260 1.00 98.25 92 VAL A C 1
ATOM 648 O O . VAL A 1 92 ? 1.566 -0.577 0.076 1.00 98.25 92 VAL A O 1
ATOM 651 N N . ALA A 1 93 ? 2.067 -0.781 2.251 1.00 95.88 93 ALA A N 1
ATOM 652 C CA . ALA A 1 93 ? 3.269 -1.563 1.989 1.00 95.88 93 ALA A CA 1
ATOM 653 C C . ALA A 1 93 ? 2.893 -2.976 1.498 1.00 95.88 93 ALA A C 1
ATOM 655 O O . ALA A 1 93 ? 1.876 -3.539 1.905 1.00 95.88 93 ALA A O 1
ATOM 656 N N . ASN A 1 94 ? 3.706 -3.555 0.609 1.00 94.88 94 ASN A N 1
ATOM 657 C CA . ASN A 1 94 ? 3.417 -4.857 -0.004 1.00 94.88 94 ASN A CA 1
ATOM 658 C C . ASN A 1 94 ? 3.258 -5.982 1.038 1.00 94.88 94 ASN A C 1
ATOM 660 O O . ASN A 1 94 ? 2.360 -6.811 0.925 1.00 94.88 94 ASN A O 1
ATOM 664 N N . ASP A 1 95 ? 4.084 -5.976 2.082 1.00 93.81 95 ASP A N 1
ATOM 665 C CA . ASP A 1 95 ? 4.051 -6.952 3.175 1.00 93.81 95 ASP A CA 1
ATOM 666 C C . ASP A 1 95 ? 2.885 -6.747 4.156 1.00 93.81 95 ASP A C 1
ATOM 668 O O . ASP A 1 95 ? 2.614 -7.618 4.991 1.00 93.81 95 ASP A O 1
ATOM 672 N N . GLU A 1 96 ? 2.161 -5.633 4.032 1.00 97.19 96 GLU A N 1
ATOM 673 C CA . GLU A 1 96 ? 0.939 -5.359 4.776 1.00 97.19 96 GLU A CA 1
ATOM 674 C C . GLU A 1 96 ? -0.338 -5.751 4.021 1.00 97.19 96 GLU A C 1
ATOM 676 O O . GLU A 1 96 ? -1.388 -5.813 4.652 1.00 97.19 96 GLU A O 1
ATOM 681 N N . LEU A 1 97 ? -0.286 -6.081 2.721 1.00 97.50 97 LEU A N 1
ATOM 682 C CA . LEU A 1 97 ? -1.480 -6.434 1.925 1.00 97.50 97 LEU A CA 1
ATOM 683 C C . LEU A 1 97 ? -2.258 -7.641 2.471 1.00 97.50 97 LEU A C 1
ATOM 685 O O . LEU A 1 97 ? -3.470 -7.716 2.306 1.00 97.50 97 LEU A O 1
ATOM 689 N N . GLU A 1 98 ? -1.572 -8.557 3.153 1.00 97.56 98 GLU A N 1
ATOM 690 C CA . GLU A 1 98 ? -2.153 -9.758 3.770 1.00 97.56 98 GLU A CA 1
ATOM 691 C C . GLU A 1 98 ? -2.188 -9.667 5.305 1.00 97.56 98 GLU A C 1
ATOM 693 O O . GLU A 1 98 ? -2.555 -10.615 6.002 1.00 97.56 98 GLU A O 1
ATOM 698 N N . LEU A 1 99 ? -1.788 -8.526 5.872 1.00 97.94 99 LEU A N 1
ATOM 699 C CA . LEU A 1 99 ? -1.667 -8.364 7.314 1.00 97.94 99 LEU A CA 1
ATOM 700 C C . LEU A 1 99 ? -3.044 -8.133 7.941 1.00 97.94 99 LEU A C 1
ATOM 702 O O . LEU A 1 99 ? -3.632 -7.066 7.798 1.00 97.94 99 LEU A O 1
ATOM 706 N N . ALA A 1 100 ? -3.539 -9.119 8.686 1.00 98.25 100 ALA A N 1
ATOM 707 C CA . ALA A 1 100 ? -4.712 -8.957 9.542 1.00 98.25 100 ALA A CA 1
ATOM 708 C C . ALA A 1 100 ? -4.453 -7.931 10.659 1.00 98.25 100 ALA A C 1
ATOM 710 O O . ALA A 1 100 ? -3.324 -7.791 11.136 1.00 98.25 100 ALA A O 1
ATOM 711 N N . ALA A 1 101 ? -5.496 -7.240 11.129 1.00 97.44 101 ALA A N 1
ATOM 712 C CA . ALA A 1 101 ? -5.367 -6.293 12.242 1.00 97.44 101 ALA A CA 1
ATOM 713 C C . ALA A 1 101 ? -4.988 -7.000 13.546 1.00 97.44 101 ALA A C 1
ATOM 715 O O . ALA A 1 101 ? -4.157 -6.501 14.307 1.00 97.44 101 ALA A O 1
ATOM 716 N N . THR A 1 102 ? -5.562 -8.182 13.762 1.00 97.06 102 THR A N 1
ATOM 717 C CA . THR A 1 102 ? -5.485 -8.916 15.028 1.00 97.06 102 THR A CA 1
ATOM 718 C C . THR A 1 102 ? -5.067 -10.369 14.838 1.00 97.06 102 THR A C 1
ATOM 720 O O . THR A 1 102 ? -4.958 -10.865 13.712 1.00 97.06 102 THR A O 1
ATOM 723 N N . GLY A 1 103 ? -4.833 -11.061 15.949 1.00 95.75 103 GLY A N 1
ATOM 724 C CA . GLY A 1 103 ? -4.438 -12.463 15.986 1.00 95.75 103 GLY A CA 1
ATOM 725 C C . GLY A 1 103 ? -2.926 -12.662 16.076 1.00 95.75 103 GLY A C 1
ATOM 726 O O . GLY A 1 103 ? -2.139 -11.721 16.020 1.00 95.75 103 GLY A O 1
ATOM 727 N N . LEU A 1 104 ? -2.508 -13.927 16.204 1.00 93.25 104 LEU A N 1
ATOM 728 C CA . LEU A 1 104 ? -1.135 -14.299 16.582 1.00 93.25 104 LEU A CA 1
ATOM 729 C C . LEU A 1 104 ? -0.049 -13.721 15.658 1.00 93.25 104 LEU A C 1
ATOM 731 O O . LEU A 1 104 ? 1.055 -13.426 16.106 1.00 93.25 104 LEU A O 1
ATOM 735 N N . THR A 1 105 ? -0.365 -13.561 14.373 1.00 94.56 105 THR A N 1
ATOM 736 C CA . THR A 1 105 ? 0.534 -12.994 13.357 1.00 94.56 105 THR A CA 1
ATOM 737 C C . THR A 1 105 ? 0.037 -11.662 12.792 1.00 94.56 105 THR A C 1
ATOM 739 O O . THR A 1 105 ? 0.575 -11.214 11.777 1.00 94.56 105 THR A O 1
ATOM 742 N N . GLY A 1 106 ? -0.984 -11.058 13.408 1.00 96.69 106 GLY A N 1
ATOM 743 C CA . GLY A 1 106 ? -1.584 -9.789 12.995 1.00 96.69 106 GLY A CA 1
ATOM 744 C C . GLY A 1 106 ? -0.752 -8.567 13.386 1.00 96.69 106 GLY A C 1
ATOM 745 O O . GLY A 1 106 ? 0.283 -8.675 14.052 1.00 96.69 106 GLY A O 1
ATOM 746 N N . ALA A 1 107 ? -1.208 -7.388 12.964 1.00 95.94 107 ALA A N 1
ATOM 747 C CA . ALA A 1 107 ? -0.495 -6.124 13.128 1.00 95.94 107 ALA A CA 1
ATOM 748 C C . ALA A 1 107 ? -0.195 -5.798 14.599 1.00 95.94 107 ALA A C 1
ATOM 750 O O . ALA A 1 107 ? 0.942 -5.448 14.926 1.00 95.94 107 ALA A O 1
ATOM 751 N N . VAL A 1 108 ? -1.182 -5.955 15.490 1.00 95.75 108 VAL A N 1
ATOM 752 C CA . VAL A 1 108 ? -1.008 -5.681 16.928 1.00 95.75 108 VAL A CA 1
ATOM 753 C C . VAL A 1 108 ? 0.045 -6.603 17.543 1.00 95.75 108 VAL A C 1
ATOM 755 O O . VAL A 1 108 ? 0.977 -6.119 18.185 1.00 95.75 108 VAL A O 1
ATOM 758 N N . ALA A 1 109 ? -0.045 -7.912 17.291 1.00 95.56 109 ALA A N 1
ATOM 759 C CA . ALA A 1 109 ? 0.898 -8.895 17.817 1.00 95.56 109 ALA A CA 1
ATOM 760 C C . ALA A 1 109 ? 2.333 -8.652 17.326 1.00 95.56 109 ALA A C 1
ATOM 762 O O . ALA A 1 109 ? 3.253 -8.544 18.139 1.00 95.56 109 ALA A O 1
ATOM 763 N N . ARG A 1 110 ? 2.532 -8.497 16.007 1.00 94.44 110 ARG A N 1
ATOM 764 C CA . ARG A 1 110 ? 3.863 -8.241 15.421 1.00 94.44 110 ARG A CA 1
ATOM 765 C C . ARG A 1 110 ? 4.519 -7.009 16.034 1.00 94.44 110 ARG A C 1
ATOM 767 O O . ARG A 1 110 ? 5.695 -7.048 16.390 1.00 94.44 110 ARG A O 1
ATOM 774 N N . ARG A 1 111 ? 3.752 -5.930 16.188 1.00 92.56 111 ARG A N 1
ATOM 775 C CA . ARG A 1 111 ? 4.252 -4.675 16.746 1.00 92.56 111 ARG A CA 1
ATOM 776 C C . ARG A 1 111 ? 4.531 -4.771 18.241 1.00 92.56 111 ARG A C 1
ATOM 778 O O . ARG A 1 111 ? 5.585 -4.326 18.687 1.00 92.56 111 ARG A O 1
ATOM 785 N N . GLY A 1 112 ? 3.611 -5.356 19.002 1.00 93.94 112 GLY A N 1
ATOM 786 C CA . GLY A 1 112 ? 3.749 -5.533 20.443 1.00 93.94 112 GLY A CA 1
ATOM 787 C C . GLY A 1 112 ? 4.981 -6.358 20.801 1.00 93.94 112 GLY A C 1
ATOM 788 O O . GLY A 1 112 ? 5.827 -5.902 21.570 1.00 93.94 112 GLY A O 1
ATOM 789 N N . TYR A 1 113 ? 5.146 -7.522 20.170 1.00 93.75 113 TYR A N 1
ATOM 790 C CA . TYR A 1 113 ? 6.320 -8.369 20.388 1.00 93.75 113 TYR A CA 1
ATOM 791 C C . TYR A 1 113 ? 7.609 -7.734 19.860 1.00 93.75 113 TYR A C 1
ATOM 793 O O . TYR A 1 113 ? 8.629 -7.783 20.544 1.00 93.75 113 TYR A O 1
ATOM 801 N N . GLY A 1 114 ? 7.567 -7.075 18.697 1.00 92.50 114 GLY A N 1
ATOM 802 C CA . GLY A 1 114 ? 8.710 -6.329 18.159 1.00 92.50 114 GLY A CA 1
ATOM 803 C C . GLY A 1 114 ? 9.173 -5.183 19.067 1.00 92.50 114 GLY A C 1
ATOM 804 O O . GLY A 1 114 ? 10.356 -4.854 19.082 1.00 92.50 114 GLY A O 1
ATOM 805 N N . ALA A 1 115 ? 8.265 -4.614 19.864 1.00 92.56 115 ALA A N 1
ATOM 806 C CA . ALA A 1 115 ? 8.565 -3.591 20.862 1.00 92.56 115 ALA A CA 1
ATOM 807 C C . ALA A 1 115 ? 8.825 -4.156 22.275 1.00 92.56 115 ALA A C 1
ATOM 809 O O . ALA A 1 115 ? 8.941 -3.378 23.221 1.00 92.56 115 ALA A O 1
ATOM 810 N N . GLY A 1 116 ? 8.899 -5.483 22.438 1.00 94.44 116 GLY A N 1
ATOM 811 C CA . GLY A 1 116 ? 9.186 -6.136 23.719 1.00 94.44 116 GLY A CA 1
ATOM 812 C C . GLY A 1 116 ? 8.079 -6.001 24.771 1.00 94.44 116 GLY A C 1
ATOM 813 O O . GLY A 1 116 ? 8.381 -5.988 25.963 1.00 94.44 116 GLY A O 1
ATOM 814 N N . ARG A 1 117 ? 6.815 -5.859 24.352 1.00 94.62 117 ARG A N 1
ATOM 815 C CA . ARG A 1 117 ? 5.660 -5.733 25.259 1.00 94.62 117 ARG A CA 1
ATOM 816 C C . ARG A 1 117 ? 5.301 -7.058 25.921 1.00 94.62 117 ARG A C 1
ATOM 818 O O . ARG A 1 117 ? 5.526 -8.130 25.356 1.00 94.62 117 ARG A O 1
ATOM 825 N N . ASP A 1 118 ? 4.714 -6.966 27.113 1.00 95.50 118 ASP A N 1
ATOM 826 C CA . ASP A 1 118 ? 4.218 -8.139 27.830 1.00 95.50 118 ASP A CA 1
ATOM 827 C C . ASP A 1 118 ? 3.053 -8.792 27.073 1.00 95.50 118 ASP A C 1
ATOM 829 O O . ASP A 1 118 ? 2.230 -8.114 26.456 1.00 95.50 118 ASP A O 1
ATOM 833 N N . VAL A 1 119 ? 2.957 -10.122 27.144 1.00 95.56 119 VAL A N 1
ATOM 834 C CA . VAL A 1 119 ? 1.913 -10.883 26.444 1.00 95.56 119 VAL A CA 1
ATOM 835 C C . VAL A 1 119 ? 0.511 -10.416 26.842 1.00 95.56 119 VAL A C 1
ATOM 837 O O . VAL A 1 119 ? -0.354 -10.323 25.973 1.00 95.56 119 VAL A O 1
ATOM 840 N N . ALA A 1 120 ? 0.267 -10.093 28.115 1.00 96.00 120 ALA A N 1
ATOM 841 C CA . ALA A 1 120 ? -1.041 -9.624 28.563 1.00 96.00 120 ALA A CA 1
ATOM 842 C C . ALA A 1 120 ? -1.391 -8.246 27.977 1.00 96.00 120 ALA A C 1
ATOM 844 O O . ALA A 1 120 ? -2.544 -8.020 27.612 1.00 96.00 120 ALA A O 1
ATOM 845 N N . GLU A 1 121 ? -0.406 -7.353 27.830 1.00 94.44 121 GLU A N 1
ATOM 846 C CA . GLU A 1 121 ? -0.584 -6.043 27.187 1.00 94.44 121 GLU A CA 1
ATOM 847 C C . GLU A 1 121 ? -0.932 -6.205 25.701 1.00 94.44 121 GLU A C 1
ATOM 849 O O . GLU A 1 121 ? -1.889 -5.598 25.216 1.00 94.44 121 GLU A O 1
ATOM 854 N N . VAL A 1 122 ? -0.213 -7.085 24.994 1.00 95.38 122 VAL A N 1
ATOM 855 C CA . VAL A 1 122 ? -0.477 -7.382 23.578 1.00 95.38 122 VAL A CA 1
ATOM 856 C C . VAL A 1 122 ? -1.872 -7.976 23.390 1.00 95.38 122 VAL A C 1
ATOM 858 O O . VAL A 1 122 ? -2.600 -7.534 22.507 1.00 95.38 122 VAL A O 1
ATOM 861 N N . LEU A 1 123 ? -2.279 -8.933 24.229 1.00 95.94 123 LEU A N 1
ATOM 862 C CA . LEU A 1 123 ? -3.609 -9.549 24.150 1.00 95.94 123 LEU A CA 1
ATOM 863 C C . LEU A 1 123 ? -4.739 -8.555 24.450 1.00 95.94 123 LEU A C 1
ATOM 865 O O . LEU A 1 123 ? -5.787 -8.609 23.805 1.00 95.94 123 LEU A O 1
ATOM 869 N N . ALA A 1 124 ? -4.539 -7.644 25.406 1.00 95.12 124 ALA A N 1
ATOM 870 C CA . ALA A 1 124 ? -5.519 -6.608 25.721 1.00 95.12 124 ALA A CA 1
ATOM 871 C C . ALA A 1 124 ? -5.700 -5.627 24.551 1.00 95.12 124 ALA A C 1
ATOM 873 O O . ALA A 1 124 ? -6.831 -5.335 24.160 1.00 95.12 124 ALA A O 1
ATOM 874 N N . ALA A 1 125 ? -4.596 -5.170 23.956 1.00 94.31 125 ALA A N 1
ATOM 875 C CA . ALA A 1 125 ? -4.630 -4.309 22.780 1.00 94.31 125 ALA A CA 1
ATOM 876 C C . ALA A 1 125 ? -5.235 -5.019 21.560 1.00 94.31 125 ALA A C 1
ATOM 878 O O . ALA A 1 125 ? -6.032 -4.422 20.846 1.00 94.31 125 ALA A O 1
ATOM 879 N N . ASP A 1 126 ? -4.924 -6.301 21.348 1.00 96.00 126 ASP A N 1
ATOM 880 C CA . ASP A 1 126 ? -5.478 -7.095 20.245 1.00 96.00 126 ASP A CA 1
ATOM 881 C C . ASP A 1 126 ? -7.007 -7.202 20.360 1.00 96.00 126 ASP A C 1
ATOM 883 O O . ASP A 1 126 ? -7.732 -6.945 19.397 1.00 96.00 126 ASP A O 1
ATOM 887 N N . ALA A 1 127 ? -7.516 -7.464 21.569 1.00 96.38 127 ALA A N 1
ATOM 888 C CA . ALA A 1 127 ? -8.950 -7.477 21.846 1.00 96.38 127 ALA A CA 1
ATOM 889 C C . ALA A 1 127 ? -9.607 -6.100 21.640 1.00 96.38 127 ALA A C 1
ATOM 891 O O . ALA A 1 127 ? -10.714 -6.022 21.100 1.00 96.38 127 ALA A O 1
ATOM 892 N N . GLN A 1 128 ? -8.933 -5.016 22.035 1.00 94.88 128 GLN A N 1
ATOM 893 C CA . GLN A 1 128 ? -9.422 -3.654 21.823 1.00 94.88 128 GLN A CA 1
ATOM 894 C C . GLN A 1 128 ? -9.473 -3.300 20.332 1.00 94.88 128 GLN A C 1
ATOM 896 O O . GLN A 1 128 ? -10.514 -2.856 19.849 1.00 94.88 128 GLN A O 1
ATOM 901 N N . THR A 1 129 ? -8.393 -3.537 19.583 1.00 95.31 129 THR A N 1
ATOM 902 C CA . THR A 1 129 ? -8.347 -3.312 18.131 1.00 95.31 129 THR A CA 1
ATOM 903 C C . THR A 1 129 ? -9.394 -4.152 17.415 1.00 95.31 129 THR A C 1
ATOM 905 O O . THR A 1 129 ? -10.069 -3.637 16.526 1.00 95.31 129 THR A O 1
ATOM 908 N N . LYS A 1 130 ? -9.604 -5.406 17.835 1.00 96.62 130 LYS A N 1
ATOM 909 C CA . LYS A 1 130 ? -10.681 -6.246 17.303 1.00 96.62 130 LYS A CA 1
ATOM 910 C C . LYS A 1 130 ? -12.037 -5.573 17.477 1.00 96.62 130 LYS A C 1
ATOM 912 O O . LYS A 1 130 ? -12.773 -5.454 16.508 1.00 96.62 130 LYS A O 1
ATOM 917 N N . ALA A 1 131 ? -12.362 -5.118 18.686 1.00 95.75 131 ALA A N 1
ATOM 918 C CA . ALA A 1 131 ? -13.641 -4.466 18.954 1.00 95.75 131 ALA A CA 1
ATOM 919 C C . ALA A 1 131 ? -13.830 -3.179 18.131 1.00 95.75 131 ALA A C 1
ATOM 921 O O . ALA A 1 131 ? -14.921 -2.947 17.616 1.00 95.75 131 ALA A O 1
ATOM 922 N N . LEU A 1 132 ? -12.773 -2.372 17.975 1.00 94.12 132 LEU A N 1
ATOM 923 C CA . LEU A 1 132 ? -12.801 -1.153 17.159 1.00 94.12 132 LEU A CA 1
ATOM 924 C C . LEU A 1 132 ? -13.073 -1.466 15.686 1.00 94.12 132 LEU A C 1
ATOM 926 O O . LEU A 1 132 ? -14.005 -0.924 15.099 1.00 94.12 132 LEU A O 1
ATOM 930 N N . VAL A 1 133 ? -12.282 -2.370 15.110 1.00 95.06 133 VAL A N 1
ATOM 931 C CA . VAL A 1 133 ? -12.342 -2.706 13.686 1.00 95.06 133 VAL A CA 1
ATOM 932 C C . VAL A 1 133 ? -13.643 -3.432 13.327 1.00 95.06 133 VAL A C 1
ATOM 934 O O . VAL A 1 133 ? -14.263 -3.110 12.316 1.00 95.06 133 VAL A O 1
ATOM 937 N N . GLU A 1 134 ? -14.113 -4.353 14.173 1.00 95.44 134 GLU A N 1
ATOM 938 C CA . GLU A 1 134 ? -15.423 -5.005 14.002 1.00 95.44 134 GLU A CA 1
ATOM 939 C C . GLU A 1 134 ? -16.586 -4.007 14.135 1.00 95.44 134 GLU A C 1
ATOM 941 O O . GLU A 1 134 ? -17.650 -4.212 13.553 1.00 95.44 134 GLU A O 1
ATOM 946 N N . GLY A 1 135 ? -16.378 -2.893 14.847 1.00 94.75 135 GLY A N 1
ATOM 947 C CA . GLY A 1 135 ? -17.322 -1.778 14.905 1.00 94.75 135 GLY A CA 1
ATOM 948 C C . GLY A 1 135 ? -17.544 -1.085 13.556 1.00 94.75 135 GLY A C 1
ATOM 949 O O . GLY A 1 135 ? -18.588 -0.466 13.362 1.00 94.75 135 GLY A O 1
ATOM 950 N N . PHE A 1 136 ? -16.607 -1.211 12.609 1.00 92.25 136 PHE A N 1
ATOM 951 C CA . PHE A 1 136 ? -16.754 -0.690 11.244 1.00 92.25 136 PHE A CA 1
ATOM 952 C C . PHE A 1 136 ? -17.395 -1.694 10.286 1.00 92.25 136 PHE A C 1
ATOM 954 O O . PHE A 1 136 ? -17.939 -1.300 9.256 1.00 92.25 136 PHE A O 1
ATOM 961 N N . GLY A 1 137 ? -17.313 -2.986 10.596 1.00 94.19 137 GLY A N 1
ATOM 962 C CA . GLY A 1 137 ? -17.800 -4.053 9.736 1.00 94.19 137 GLY A CA 1
ATOM 963 C C . GLY A 1 137 ? -17.343 -5.427 10.210 1.00 94.19 137 GLY A C 1
ATOM 964 O O . GLY A 1 137 ? -16.214 -5.607 10.669 1.00 94.19 137 GLY A O 1
ATOM 965 N N . VAL A 1 138 ? -18.230 -6.411 10.065 1.00 93.88 138 VAL A N 1
ATOM 966 C CA . VAL A 1 138 ? -17.992 -7.778 10.539 1.00 93.88 138 VAL A CA 1
ATOM 967 C C . VAL A 1 138 ? -16.839 -8.435 9.775 1.00 93.88 138 VAL A C 1
ATOM 969 O O . VAL A 1 138 ? -16.828 -8.446 8.545 1.00 93.88 138 VAL A O 1
ATOM 972 N N . GLY A 1 139 ? -15.900 -9.037 10.503 1.00 95.56 139 GLY A N 1
ATOM 973 C CA . GLY A 1 139 ? -14.784 -9.815 9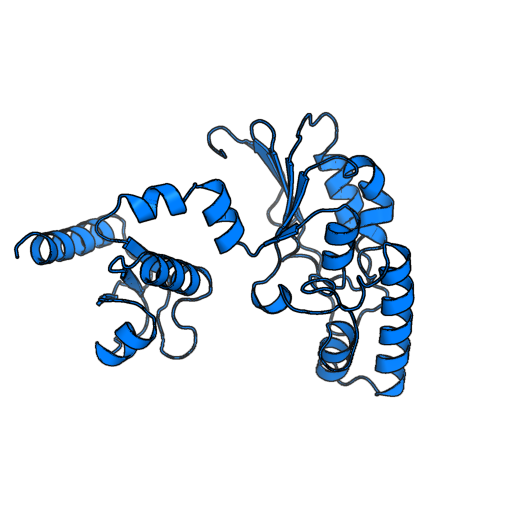.960 1.00 95.56 139 GLY A CA 1
ATOM 974 C C . GLY A 1 139 ? -13.570 -8.990 9.534 1.00 95.56 139 GLY A C 1
ATOM 975 O O . GLY A 1 139 ? -12.562 -9.562 9.113 1.00 95.56 139 GLY A O 1
ATOM 976 N N . LEU A 1 140 ? -13.616 -7.663 9.668 1.00 97.12 140 LEU A N 1
ATOM 977 C CA . LEU A 1 140 ? -12.510 -6.788 9.274 1.00 97.12 140 LEU A CA 1
ATOM 978 C C . LEU A 1 140 ? -11.249 -6.998 10.122 1.00 97.12 140 LEU A C 1
ATOM 980 O O . LEU A 1 140 ? -10.142 -6.750 9.646 1.00 97.12 140 LEU A O 1
ATOM 984 N N . ALA A 1 141 ? -11.379 -7.507 11.352 1.00 97.00 141 ALA A N 1
ATOM 985 C CA . ALA A 1 141 ? -10.233 -7.708 12.239 1.00 97.00 141 ALA A CA 1
ATOM 986 C C . ALA A 1 141 ? -9.255 -8.787 11.733 1.00 97.00 141 ALA A C 1
ATOM 988 O O . ALA A 1 141 ? -8.083 -8.792 12.122 1.00 97.00 141 ALA A O 1
ATOM 989 N N . VAL A 1 142 ? -9.736 -9.685 10.866 1.00 97.50 142 VAL A N 1
ATOM 990 C CA . VAL A 1 142 ? -8.973 -10.788 10.256 1.00 97.50 142 VAL A CA 1
ATOM 991 C C . VAL A 1 142 ? -8.913 -10.700 8.729 1.00 97.50 142 VAL A C 1
ATOM 993 O O . VAL A 1 142 ? -8.376 -11.602 8.088 1.00 97.50 142 VAL A O 1
ATOM 996 N N . ALA A 1 143 ? -9.459 -9.636 8.138 1.00 97.94 143 ALA A N 1
ATOM 997 C CA . ALA A 1 143 ? -9.422 -9.439 6.697 1.00 97.94 143 ALA A CA 1
ATOM 998 C C . ALA A 1 143 ? -7.972 -9.240 6.208 1.00 97.94 143 ALA A C 1
ATOM 1000 O O . ALA A 1 143 ? -7.203 -8.543 6.883 1.00 97.94 143 ALA A O 1
ATOM 1001 N N . PRO A 1 144 ? -7.598 -9.796 5.039 1.00 98.19 144 PRO A N 1
ATOM 1002 C CA . PRO A 1 144 ? -6.334 -9.486 4.378 1.00 98.19 144 PRO A CA 1
ATOM 1003 C C . PRO A 1 144 ? -6.133 -7.975 4.247 1.00 98.19 144 PRO A C 1
ATOM 1005 O O . PRO A 1 144 ? -7.001 -7.260 3.745 1.00 98.19 144 PRO A O 1
ATOM 1008 N N . GLY A 1 145 ? -5.020 -7.488 4.790 1.00 98.00 145 GLY A N 1
ATOM 1009 C CA . GLY A 1 145 ? -4.667 -6.072 4.794 1.00 98.00 145 GLY A CA 1
ATOM 1010 C C . GLY A 1 145 ? -5.446 -5.212 5.785 1.00 98.00 145 GLY A C 1
ATOM 1011 O O . GLY A 1 145 ? -5.170 -4.021 5.902 1.00 98.00 145 GLY A O 1
ATOM 1012 N N . GLY A 1 146 ? -6.363 -5.787 6.568 1.00 97.44 146 GLY A N 1
ATOM 1013 C CA . GLY A 1 146 ? -7.118 -5.063 7.592 1.00 97.44 146 GLY A CA 1
ATOM 1014 C C . GLY A 1 146 ? -6.231 -4.395 8.648 1.00 97.44 146 GLY A C 1
ATOM 1015 O O . GLY A 1 146 ? -6.608 -3.373 9.209 1.00 97.44 146 GLY A O 1
ATOM 1016 N N . GLY A 1 147 ? -5.037 -4.934 8.898 1.00 97.19 147 GLY A N 1
ATOM 1017 C CA . GLY A 1 147 ? -4.045 -4.401 9.832 1.00 97.19 147 GLY A CA 1
ATOM 1018 C C . GLY A 1 147 ? -3.050 -3.411 9.243 1.00 97.19 147 GLY A C 1
ATOM 1019 O O . GLY A 1 147 ? -2.272 -2.835 10.008 1.00 97.19 147 GLY A O 1
ATOM 1020 N N . ALA A 1 148 ? -3.070 -3.204 7.925 1.00 97.50 148 ALA A N 1
ATOM 1021 C CA . ALA A 1 148 ? -2.163 -2.289 7.247 1.00 97.50 148 ALA A CA 1
ATOM 1022 C C . ALA A 1 148 ? -2.283 -0.869 7.806 1.00 97.50 148 ALA A C 1
ATOM 1024 O O . ALA A 1 148 ? -3.387 -0.432 8.168 1.00 97.50 148 ALA A O 1
ATOM 1025 N N . ALA A 1 149 ? -1.153 -0.158 7.885 1.00 95.75 149 ALA A N 1
ATOM 1026 C CA . ALA A 1 149 ? -1.094 1.206 8.411 1.00 95.75 149 ALA A CA 1
ATOM 1027 C C . ALA A 1 149 ? -1.821 1.357 9.767 1.00 95.75 149 ALA A C 1
ATOM 1029 O O . ALA A 1 149 ? -2.651 2.244 9.967 1.00 95.75 149 ALA A O 1
ATOM 1030 N N . GLY A 1 150 ? -1.581 0.402 10.676 1.00 93.56 150 GLY A N 1
ATOM 1031 C CA . GLY A 1 150 ? -2.163 0.393 12.023 1.00 93.56 150 GLY A CA 1
ATOM 1032 C C . GLY A 1 150 ? -3.685 0.255 12.075 1.00 93.56 150 GLY A C 1
ATOM 1033 O O . GLY A 1 150 ? -4.311 0.685 13.043 1.00 93.56 150 GLY A O 1
ATOM 1034 N N . GLY A 1 151 ? -4.267 -0.372 11.054 1.00 95.75 151 GLY A N 1
ATOM 1035 C CA . GLY A 1 151 ? -5.697 -0.641 10.940 1.00 95.75 151 GLY A CA 1
ATOM 1036 C C . GLY A 1 151 ? -6.441 0.295 9.990 1.00 95.75 151 GLY A C 1
ATOM 1037 O O . GLY A 1 151 ? -7.611 0.055 9.698 1.00 95.75 151 GLY A O 1
ATOM 1038 N N . CYS A 1 152 ? -5.775 1.306 9.417 1.00 97.62 152 CYS A N 1
ATOM 1039 C CA . CYS A 1 152 ? -6.348 2.081 8.313 1.00 97.62 152 CYS A CA 1
ATOM 1040 C C . CYS A 1 152 ? -6.785 1.191 7.145 1.00 97.62 152 CYS A C 1
ATOM 1042 O O . CYS A 1 152 ? -7.766 1.514 6.480 1.00 97.62 152 CYS A O 1
ATOM 1044 N N . GLY A 1 153 ? -6.112 0.059 6.914 1.00 98.19 153 GLY A N 1
ATOM 1045 C CA . GLY A 1 153 ? -6.553 -0.922 5.928 1.00 98.19 153 GLY A CA 1
ATOM 1046 C C . GLY A 1 153 ? -8.002 -1.372 6.148 1.00 98.19 153 GLY A C 1
ATOM 1047 O O . GLY A 1 153 ? -8.809 -1.319 5.222 1.00 98.19 153 GLY A O 1
ATOM 1048 N N . ALA A 1 154 ? -8.381 -1.705 7.386 1.00 98.25 154 ALA A N 1
ATOM 1049 C CA . ALA A 1 154 ? -9.759 -2.051 7.726 1.00 98.25 154 ALA A CA 1
ATOM 1050 C C . ALA A 1 154 ? -10.741 -0.888 7.525 1.00 98.25 154 ALA A C 1
ATOM 1052 O O . ALA A 1 154 ? -11.862 -1.117 7.075 1.00 98.25 154 ALA A O 1
ATOM 1053 N N . ALA A 1 155 ? -10.325 0.352 7.797 1.00 98.12 155 ALA A N 1
ATOM 1054 C CA . ALA A 1 155 ? -11.137 1.537 7.518 1.00 98.12 155 ALA A CA 1
ATOM 1055 C C . ALA A 1 155 ? -11.403 1.739 6.014 1.00 98.12 155 ALA A C 1
ATOM 1057 O O . ALA A 1 155 ? -12.499 2.128 5.626 1.00 98.12 155 ALA A O 1
ATOM 1058 N N . ILE A 1 156 ? -10.432 1.450 5.144 1.00 98.56 156 ILE A N 1
ATOM 1059 C CA . ILE A 1 156 ? -10.653 1.486 3.689 1.00 98.56 156 ILE A CA 1
ATOM 1060 C C . ILE A 1 156 ? -11.606 0.366 3.257 1.00 98.56 156 ILE A C 1
ATOM 1062 O O . ILE A 1 156 ? -12.513 0.601 2.457 1.00 98.56 156 ILE A O 1
ATOM 1066 N N . LEU A 1 157 ? -11.419 -0.844 3.788 1.00 98.44 157 LEU A N 1
ATOM 1067 C CA . LEU A 1 157 ? -12.249 -2.005 3.463 1.00 98.44 157 LEU A CA 1
ATOM 1068 C C . LEU A 1 157 ? -13.701 -1.838 3.943 1.00 98.44 157 LEU A C 1
ATOM 1070 O O . LEU A 1 157 ? -14.620 -2.242 3.232 1.00 98.44 157 LEU A O 1
ATOM 1074 N N . SER A 1 158 ? -13.934 -1.198 5.096 1.00 97.94 158 SER A N 1
ATOM 1075 C CA . SER A 1 158 ? -15.290 -0.929 5.607 1.00 97.94 158 SER A CA 1
ATOM 1076 C C . SER A 1 158 ? -16.093 0.016 4.708 1.00 97.94 158 SER A C 1
ATOM 1078 O O . SER A 1 158 ? -17.314 -0.095 4.629 1.00 97.94 158 SER A O 1
ATOM 1080 N N . LEU A 1 159 ? -15.411 0.893 3.965 1.00 97.38 159 LEU A N 1
ATOM 1081 C CA . LEU A 1 159 ? -16.006 1.775 2.955 1.00 97.38 159 LEU A CA 1
ATOM 1082 C C . LEU A 1 159 ? -16.290 1.054 1.621 1.00 97.38 159 LEU A C 1
ATOM 1084 O O . LEU A 1 159 ? -16.676 1.698 0.646 1.00 97.38 159 LEU A O 1
ATOM 1088 N N . GLY A 1 160 ? -16.064 -0.263 1.538 1.00 97.38 160 GLY A N 1
ATOM 1089 C CA . GLY A 1 160 ? -16.105 -1.023 0.284 1.00 97.38 160 GLY A CA 1
ATOM 1090 C C . GLY A 1 160 ? -14.920 -0.727 -0.643 1.00 97.38 160 GLY A C 1
ATOM 1091 O O . GLY A 1 160 ? -14.965 -1.046 -1.833 1.00 97.38 160 GLY A O 1
ATOM 1092 N N . GLY A 1 161 ? -13.872 -0.087 -0.115 1.00 97.81 161 GLY A N 1
ATOM 1093 C CA . GLY A 1 161 ? -12.636 0.184 -0.831 1.00 97.81 161 GLY A CA 1
ATOM 1094 C C . GLY A 1 161 ? -11.767 -1.061 -0.990 1.00 97.81 161 GLY A C 1
ATOM 1095 O O . GLY A 1 161 ? -12.096 -2.158 -0.540 1.00 97.81 161 GLY A O 1
ATOM 1096 N N . ARG A 1 162 ? -10.614 -0.884 -1.635 1.00 98.00 162 ARG A N 1
ATOM 1097 C CA . ARG A 1 162 ? -9.612 -1.946 -1.806 1.00 98.00 162 ARG A CA 1
ATOM 1098 C C . ARG A 1 162 ? -8.214 -1.453 -1.473 1.00 98.00 162 ARG A C 1
ATOM 1100 O O . ARG A 1 162 ? -7.933 -0.259 -1.575 1.00 98.00 162 ARG A O 1
ATOM 1107 N N . LEU A 1 163 ? -7.338 -2.386 -1.135 1.00 98.62 163 LEU A N 1
ATOM 1108 C CA . LEU A 1 163 ? -5.934 -2.114 -0.857 1.00 98.62 163 LEU A CA 1
ATOM 1109 C C . LEU A 1 163 ? -5.079 -2.538 -2.047 1.00 98.62 163 LEU A C 1
ATOM 1111 O O . LEU A 1 163 ? -5.363 -3.551 -2.684 1.00 98.62 163 LEU A O 1
ATOM 1115 N N . LEU A 1 164 ? -4.072 -1.733 -2.362 1.00 98.25 164 LEU A N 1
ATOM 1116 C CA . LEU A 1 164 ? -3.037 -2.025 -3.349 1.00 98.25 164 LEU A CA 1
ATOM 1117 C C . LEU A 1 164 ? -1.692 -1.604 -2.769 1.00 98.25 164 LEU A C 1
ATOM 1119 O O . LEU A 1 164 ? -1.637 -0.701 -1.941 1.00 98.25 164 LEU A O 1
ATOM 1123 N N . ASP A 1 165 ? -0.601 -2.199 -3.227 1.00 97.62 165 ASP A N 1
ATOM 1124 C CA . ASP A 1 165 ? 0.704 -1.568 -3.049 1.00 97.62 165 ASP A CA 1
ATOM 1125 C C . ASP A 1 165 ? 0.979 -0.535 -4.159 1.00 97.62 165 ASP A C 1
ATOM 1127 O O . ASP A 1 165 ? 0.213 -0.372 -5.118 1.00 97.62 165 ASP A O 1
ATOM 1131 N N . GLY A 1 166 ? 2.080 0.206 -4.015 1.00 95.94 166 GLY A N 1
ATOM 1132 C CA . GLY A 1 166 ? 2.496 1.210 -4.998 1.00 95.94 166 GLY A CA 1
ATOM 1133 C C . GLY A 1 166 ? 2.618 0.646 -6.425 1.00 95.94 166 GLY A C 1
ATOM 1134 O O . GLY A 1 166 ? 1.996 1.196 -7.341 1.00 95.94 166 GLY A O 1
ATOM 1135 N N . PRO A 1 167 ? 3.371 -0.453 -6.644 1.00 96.06 167 PRO A N 1
ATOM 1136 C CA . PRO A 1 167 ? 3.458 -1.107 -7.947 1.00 96.06 167 PRO A CA 1
ATOM 1137 C C . PRO A 1 167 ? 2.095 -1.493 -8.536 1.00 96.06 167 PRO A C 1
ATOM 1139 O O . PRO A 1 167 ? 1.813 -1.127 -9.678 1.00 96.06 167 PRO A O 1
ATOM 1142 N N . GLN A 1 168 ? 1.224 -2.168 -7.785 1.00 97.06 168 GLN A N 1
ATOM 1143 C CA . GLN A 1 168 ? -0.105 -2.581 -8.247 1.00 97.06 168 GLN A CA 1
ATOM 1144 C C . GLN A 1 168 ? -0.993 -1.384 -8.599 1.00 97.06 168 GLN A C 1
ATOM 1146 O O . GLN A 1 168 ? -1.732 -1.425 -9.590 1.00 97.06 168 GLN A O 1
ATOM 1151 N N . PHE A 1 169 ? -0.920 -0.297 -7.826 1.00 96.12 169 PHE A N 1
ATOM 1152 C CA . PHE A 1 169 ? -1.632 0.935 -8.153 1.00 96.12 169 PHE A CA 1
ATOM 1153 C C . PHE A 1 169 ? -1.151 1.521 -9.484 1.00 96.12 169 PHE A C 1
ATOM 1155 O O . PHE A 1 169 ? -1.970 1.788 -10.367 1.00 96.12 169 PHE A O 1
ATOM 1162 N N . CYS A 1 170 ? 0.165 1.652 -9.672 1.00 94.31 170 CYS A N 1
ATOM 1163 C CA . CYS A 1 170 ? 0.757 2.123 -10.925 1.00 94.31 170 CYS A CA 1
ATOM 1164 C C . CYS A 1 170 ? 0.416 1.208 -12.110 1.00 94.31 170 CYS A C 1
ATOM 1166 O O . CYS A 1 170 ? 0.096 1.703 -13.189 1.00 94.31 170 CYS A O 1
ATOM 1168 N N . HIS A 1 171 ? 0.410 -0.110 -11.900 1.00 95.38 171 HIS A N 1
ATOM 1169 C CA . HIS A 1 171 ? 0.013 -1.103 -12.897 1.00 95.38 171 HIS A CA 1
ATOM 1170 C C . HIS A 1 171 ? -1.423 -0.884 -13.379 1.00 95.38 171 HIS A C 1
ATOM 1172 O O . HIS A 1 171 ? -1.674 -0.771 -14.579 1.00 95.38 171 HIS A O 1
ATOM 1178 N N . SER A 1 172 ? -2.361 -0.757 -12.434 1.00 93.44 172 SER A N 1
ATOM 1179 C CA . SER A 1 172 ? -3.774 -0.491 -12.724 1.00 93.44 172 SER A CA 1
ATOM 1180 C C . SER A 1 172 ? -3.981 0.867 -13.395 1.00 93.44 172 SER A C 1
ATOM 1182 O O . SER A 1 172 ? -4.861 1.012 -14.239 1.00 93.44 172 SER A O 1
ATOM 1184 N N . LEU A 1 173 ? -3.195 1.871 -13.012 1.00 91.88 173 LEU A N 1
ATOM 1185 C CA . LEU A 1 173 ? -3.301 3.234 -13.517 1.00 91.88 173 LEU A CA 1
ATOM 1186 C C . LEU A 1 173 ? -2.769 3.386 -14.950 1.00 91.88 173 LEU A C 1
ATOM 1188 O O . LEU A 1 173 ? -3.308 4.188 -15.717 1.00 91.88 173 LEU A O 1
ATOM 1192 N N . ALA A 1 174 ? -1.699 2.664 -15.282 1.00 91.44 174 ALA A N 1
ATOM 1193 C CA . ALA A 1 174 ? -1.034 2.716 -16.581 1.00 91.44 174 ALA A CA 1
ATOM 1194 C C . ALA A 1 174 ? -1.567 1.679 -17.586 1.00 91.44 174 ALA A C 1
ATOM 1196 O O . ALA A 1 174 ? -1.091 1.659 -18.717 1.00 91.44 174 ALA A O 1
ATOM 1197 N N . ASP A 1 175 ? -2.544 0.855 -17.190 1.00 92.19 175 ASP A N 1
ATOM 1198 C CA . ASP A 1 175 ? -3.090 -0.240 -18.004 1.00 92.19 175 ASP A CA 1
ATOM 1199 C C . ASP A 1 175 ? -1.983 -1.156 -18.559 1.00 92.19 175 ASP A C 1
ATOM 1201 O O . ASP A 1 175 ? -1.834 -1.399 -19.762 1.00 92.19 175 ASP A O 1
ATOM 1205 N N . VAL A 1 176 ? -1.123 -1.610 -17.645 1.00 94.94 176 VAL A N 1
ATOM 1206 C CA . VAL A 1 176 ? 0.073 -2.384 -17.995 1.00 94.94 176 VAL A CA 1
ATOM 1207 C C . VAL A 1 176 ? -0.290 -3.725 -18.637 1.00 94.94 176 VAL A C 1
ATOM 1209 O O . VAL A 1 176 ? 0.436 -4.153 -19.530 1.00 94.94 176 VAL A O 1
ATOM 1212 N N . ASP A 1 177 ? -1.427 -4.340 -18.294 1.00 95.88 177 ASP A N 1
ATOM 1213 C CA . ASP A 1 177 ? -1.901 -5.582 -18.927 1.00 95.88 177 ASP A CA 1
ATOM 1214 C C . ASP A 1 177 ? -2.039 -5.435 -20.453 1.00 95.88 177 ASP A C 1
ATOM 1216 O O . ASP A 1 177 ? -1.550 -6.279 -21.210 1.00 95.88 177 ASP A O 1
ATOM 1220 N N . THR A 1 178 ? -2.618 -4.326 -20.928 1.00 95.88 178 THR A N 1
ATOM 1221 C CA . THR A 1 178 ? -2.723 -4.028 -22.367 1.00 95.88 178 THR A CA 1
ATOM 1222 C C . THR A 1 178 ? -1.348 -3.900 -23.022 1.00 95.88 178 THR A C 1
ATOM 1224 O O . THR A 1 178 ? -1.149 -4.330 -24.163 1.00 95.88 178 THR A O 1
ATOM 1227 N N . SER A 1 179 ? -0.380 -3.323 -22.309 1.00 95.69 179 SER A N 1
ATOM 1228 C CA . SER A 1 179 ? 0.994 -3.181 -22.800 1.00 95.69 179 SER A CA 1
ATOM 1229 C C . SER A 1 179 ? 1.717 -4.531 -22.846 1.00 95.69 179 SER A C 1
ATOM 1231 O O . SER A 1 179 ? 2.324 -4.859 -23.864 1.00 95.69 179 SER A O 1
ATOM 1233 N N . LEU A 1 180 ? 1.591 -5.349 -21.797 1.00 97.25 180 LEU A N 1
ATOM 1234 C CA . LEU A 1 180 ? 2.170 -6.696 -21.704 1.00 97.25 180 LEU A CA 1
ATOM 1235 C C . LEU A 1 180 ? 1.615 -7.646 -22.770 1.00 97.25 180 LEU A C 1
ATOM 1237 O O . LEU A 1 180 ? 2.349 -8.459 -23.337 1.00 97.25 180 LEU A O 1
ATOM 1241 N N . ALA A 1 181 ? 0.329 -7.517 -23.101 1.00 95.94 181 ALA A N 1
ATOM 1242 C CA . ALA A 1 181 ? -0.293 -8.301 -24.162 1.00 95.94 181 ALA A CA 1
ATOM 1243 C C . ALA A 1 181 ? 0.323 -8.017 -25.543 1.00 95.94 181 ALA A C 1
ATOM 1245 O O . ALA A 1 181 ? 0.302 -8.889 -26.411 1.00 95.94 181 ALA A O 1
ATOM 1246 N N . ARG A 1 182 ? 0.893 -6.824 -25.751 1.00 96.12 182 ARG A N 1
ATOM 1247 C CA . ARG A 1 182 ? 1.374 -6.348 -27.057 1.00 96.12 182 ARG A CA 1
ATOM 1248 C C . ARG A 1 182 ? 2.892 -6.247 -27.174 1.00 96.12 182 ARG A C 1
ATOM 1250 O O . ARG A 1 182 ? 3.373 -6.100 -28.292 1.00 96.12 182 ARG A O 1
ATOM 1257 N N . CYS A 1 183 ? 3.628 -6.256 -26.066 1.00 95.56 183 CYS A N 1
ATOM 1258 C CA . CYS A 1 183 ? 5.077 -6.093 -26.093 1.00 95.56 183 CYS A CA 1
ATOM 1259 C C . CYS A 1 183 ? 5.797 -7.406 -26.412 1.00 95.56 183 CYS A C 1
ATOM 1261 O O . CYS A 1 183 ? 5.324 -8.485 -26.076 1.00 95.56 183 CYS A O 1
ATOM 1263 N N . ASP A 1 184 ? 6.982 -7.311 -27.008 1.00 94.31 184 ASP A N 1
ATOM 1264 C CA . ASP A 1 184 ? 7.871 -8.463 -27.214 1.00 94.31 184 ASP A CA 1
ATOM 1265 C C . ASP A 1 184 ? 8.937 -8.582 -26.115 1.00 94.31 184 ASP A C 1
ATOM 1267 O O . ASP A 1 184 ? 9.577 -9.620 -25.966 1.00 94.31 184 ASP A O 1
ATOM 1271 N N . LEU A 1 185 ? 9.129 -7.509 -25.345 1.00 95.31 185 LEU A N 1
ATOM 1272 C CA . LEU A 1 185 ? 10.149 -7.371 -24.314 1.00 95.31 185 LEU A CA 1
ATOM 1273 C C . LEU A 1 185 ? 9.666 -6.399 -23.238 1.00 95.31 185 LEU A C 1
ATOM 1275 O O . LEU A 1 185 ? 9.150 -5.322 -23.547 1.00 95.31 185 LEU A O 1
ATOM 1279 N N . VAL A 1 186 ? 9.885 -6.763 -21.979 1.00 97.25 186 VAL A N 1
ATOM 1280 C CA . VAL A 1 186 ? 9.731 -5.877 -20.826 1.00 97.25 186 VAL A CA 1
ATOM 1281 C C . VAL A 1 186 ? 11.108 -5.376 -20.413 1.00 97.25 186 VAL A C 1
ATOM 1283 O O . VAL A 1 186 ? 12.041 -6.158 -20.237 1.00 97.25 186 VAL A O 1
ATOM 1286 N N . VAL A 1 187 ? 11.234 -4.060 -20.259 1.00 95.62 187 VAL A N 1
ATOM 1287 C CA . VAL A 1 187 ? 12.454 -3.409 -19.777 1.00 95.62 187 VAL A CA 1
ATOM 1288 C C . VAL A 1 187 ? 12.123 -2.672 -18.489 1.00 95.62 187 VAL A C 1
ATOM 1290 O O . VAL A 1 187 ? 11.189 -1.872 -18.457 1.00 95.62 187 VAL A O 1
ATOM 1293 N N . THR A 1 188 ? 12.887 -2.936 -17.434 1.00 94.88 188 THR A N 1
ATOM 1294 C CA . THR A 1 188 ? 12.730 -2.296 -16.122 1.00 94.88 188 THR A CA 1
ATOM 1295 C C . THR A 1 188 ? 14.082 -1.867 -15.552 1.00 94.88 188 THR A C 1
ATOM 1297 O O . THR A 1 188 ? 15.129 -2.075 -16.171 1.00 94.88 188 THR A O 1
ATOM 1300 N N . GLY A 1 189 ? 14.079 -1.262 -14.369 1.00 92.44 189 GLY A N 1
ATOM 1301 C CA . GLY A 1 189 ? 15.304 -0.930 -13.658 1.00 92.44 189 GLY A CA 1
ATOM 1302 C C . GLY A 1 189 ? 15.094 -0.655 -12.177 1.00 92.44 189 GLY A C 1
ATOM 1303 O O . GLY A 1 189 ? 13.974 -0.433 -11.717 1.00 92.44 189 GLY A O 1
ATOM 1304 N N . CYS A 1 190 ? 16.196 -0.680 -11.437 1.00 92.50 190 CYS A N 1
ATOM 1305 C CA . CYS A 1 190 ? 16.260 -0.329 -10.023 1.00 92.50 190 CYS A CA 1
ATOM 1306 C C . CYS A 1 190 ? 17.613 0.323 -9.712 1.00 92.50 190 CYS A C 1
ATOM 1308 O O . CYS A 1 190 ? 18.555 0.235 -10.499 1.00 92.50 190 CYS A O 1
ATOM 1310 N N . ASN A 1 191 ? 17.721 0.986 -8.562 1.00 90.31 191 ASN A N 1
ATOM 1311 C CA . ASN A 1 191 ? 18.984 1.610 -8.163 1.00 90.31 191 ASN A CA 1
ATOM 1312 C C . ASN A 1 191 ? 20.042 0.557 -7.811 1.00 90.31 191 ASN A C 1
ATOM 1314 O O . ASN A 1 191 ? 21.197 0.686 -8.204 1.00 90.31 191 ASN A O 1
ATOM 1318 N N . GLU A 1 192 ? 19.633 -0.493 -7.102 1.00 91.38 192 GLU A N 1
ATOM 1319 C CA . GLU A 1 192 ? 20.515 -1.557 -6.641 1.00 91.38 192 GLU A CA 1
ATOM 1320 C C . GLU A 1 192 ? 19.859 -2.914 -6.879 1.00 91.38 192 GLU A C 1
ATOM 1322 O O . GLU A 1 192 ? 18.698 -3.124 -6.526 1.00 91.38 192 GLU A O 1
ATOM 1327 N N . LEU A 1 193 ? 20.600 -3.832 -7.494 1.00 93.06 193 LEU A N 1
ATOM 1328 C CA . LEU A 1 193 ? 20.244 -5.238 -7.595 1.00 93.06 193 LEU A CA 1
ATOM 1329 C C . LEU A 1 193 ? 21.283 -6.062 -6.831 1.00 93.06 193 LEU A C 1
ATOM 1331 O O . LEU A 1 193 ? 22.469 -6.041 -7.156 1.00 93.06 193 LEU A O 1
ATOM 1335 N N . SER A 1 194 ? 20.821 -6.796 -5.823 1.00 91.81 194 SER A N 1
ATOM 1336 C CA . SER A 1 194 ? 21.640 -7.689 -5.000 1.00 91.81 194 SER A CA 1
ATOM 1337 C C . SER A 1 194 ? 20.896 -8.990 -4.717 1.00 91.81 194 SER A C 1
ATOM 1339 O O . SER A 1 194 ? 19.677 -9.088 -4.911 1.00 91.81 194 SER A O 1
ATOM 1341 N N . ALA A 1 195 ? 21.616 -10.000 -4.227 1.00 88.50 195 ALA A N 1
ATOM 1342 C CA . ALA A 1 195 ? 21.026 -11.295 -3.887 1.00 88.50 195 ALA A CA 1
ATOM 1343 C C . ALA A 1 195 ? 19.959 -11.216 -2.771 1.00 88.50 195 ALA A C 1
ATOM 1345 O O . ALA A 1 195 ? 19.065 -12.067 -2.705 1.00 88.50 195 ALA A O 1
ATOM 1346 N N . LEU A 1 196 ? 20.055 -10.198 -1.907 1.00 86.69 196 LEU A N 1
ATOM 1347 C CA . LEU A 1 196 ? 19.199 -10.014 -0.734 1.00 86.69 196 LEU A CA 1
ATOM 1348 C C . LEU A 1 196 ? 17.910 -9.258 -1.068 1.00 86.69 196 LEU A C 1
ATOM 1350 O O . LEU A 1 196 ? 16.819 -9.784 -0.852 1.00 86.69 196 LEU A O 1
ATOM 1354 N N . ASP A 1 197 ? 18.030 -8.045 -1.608 1.00 84.94 197 ASP A N 1
ATOM 1355 C CA . ASP A 1 197 ? 16.873 -7.176 -1.862 1.00 84.94 197 ASP A CA 1
ATOM 1356 C C . ASP A 1 197 ? 16.146 -7.531 -3.172 1.00 84.94 197 ASP A C 1
ATOM 1358 O O . ASP A 1 197 ? 14.929 -7.364 -3.304 1.00 84.94 197 ASP A O 1
ATOM 1362 N N . ARG A 1 198 ? 16.880 -8.116 -4.129 1.00 90.00 198 ARG A N 1
ATOM 1363 C CA . ARG A 1 198 ? 16.363 -8.522 -5.445 1.00 90.00 198 ARG A CA 1
ATOM 1364 C C . ARG A 1 198 ? 15.718 -7.369 -6.227 1.00 90.00 198 ARG A C 1
ATOM 1366 O O . ARG A 1 198 ? 14.747 -7.586 -6.945 1.00 90.00 198 ARG A O 1
ATOM 1373 N N . GLY A 1 199 ? 16.249 -6.152 -6.093 1.00 88.81 199 GLY A N 1
ATOM 1374 C CA . GLY A 1 199 ? 15.816 -4.981 -6.865 1.00 88.81 199 GLY A CA 1
ATOM 1375 C C . GLY A 1 199 ? 14.572 -4.275 -6.325 1.00 88.81 199 GLY A C 1
ATOM 1376 O O . GLY A 1 199 ? 13.964 -3.462 -7.029 1.00 88.81 199 GLY A O 1
ATOM 1377 N N . GLY A 1 200 ? 14.182 -4.583 -5.091 1.00 91.81 200 GLY A N 1
ATOM 1378 C CA . GLY A 1 200 ? 13.056 -3.967 -4.415 1.00 91.81 200 GLY A CA 1
ATOM 1379 C C . GLY A 1 200 ? 11.688 -4.353 -4.993 1.00 91.81 200 GLY A C 1
ATOM 1380 O O . GLY A 1 200 ? 11.566 -5.199 -5.888 1.00 91.81 200 GLY A O 1
ATOM 1381 N N . PRO A 1 201 ? 10.616 -3.730 -4.478 1.00 91.44 201 PRO A N 1
ATOM 1382 C CA . PRO A 1 201 ? 9.245 -4.128 -4.791 1.00 91.44 201 PRO A CA 1
ATOM 1383 C C . PRO A 1 201 ? 8.860 -3.855 -6.250 1.00 91.44 201 PRO A C 1
ATOM 1385 O O . PRO A 1 201 ? 8.088 -4.616 -6.832 1.00 91.44 201 PRO A O 1
ATOM 1388 N N . ILE A 1 202 ? 9.413 -2.803 -6.866 1.00 93.25 202 ILE A N 1
ATOM 1389 C CA . ILE A 1 202 ? 9.087 -2.426 -8.249 1.00 93.25 202 ILE A CA 1
ATOM 1390 C C . ILE A 1 202 ? 9.642 -3.456 -9.233 1.00 93.25 202 ILE A C 1
ATOM 1392 O O . ILE A 1 202 ? 8.883 -3.981 -10.046 1.00 93.25 202 ILE A O 1
ATOM 1396 N N . LEU A 1 203 ? 10.944 -3.766 -9.160 1.00 95.19 203 LEU A N 1
ATOM 1397 C CA . LEU A 1 203 ? 11.558 -4.725 -10.080 1.00 95.19 203 LEU A CA 1
ATOM 1398 C C . LEU A 1 203 ? 10.907 -6.099 -9.938 1.00 95.19 203 LEU A C 1
ATOM 1400 O O . LEU A 1 203 ? 10.569 -6.713 -10.947 1.00 95.19 203 LEU A O 1
ATOM 1404 N N . ARG A 1 204 ? 10.686 -6.542 -8.695 1.00 94.19 204 ARG A N 1
ATOM 1405 C CA . ARG A 1 204 ? 10.066 -7.835 -8.399 1.00 94.19 204 ARG A CA 1
ATOM 1406 C C . ARG A 1 204 ? 8.664 -7.937 -8.997 1.00 94.19 204 ARG A C 1
ATOM 1408 O O . ARG A 1 204 ? 8.389 -8.881 -9.728 1.00 94.19 204 ARG A O 1
ATOM 1415 N N . SER A 1 205 ? 7.835 -6.911 -8.796 1.00 95.50 205 SER A N 1
ATOM 1416 C CA . SER A 1 205 ? 6.488 -6.860 -9.375 1.00 95.50 205 SER A CA 1
ATOM 1417 C C . SER A 1 205 ? 6.525 -6.901 -10.905 1.00 95.50 205 SER A C 1
ATOM 1419 O O . SER A 1 205 ? 5.820 -7.692 -11.522 1.00 95.50 205 SER A O 1
ATOM 1421 N N . VAL A 1 206 ? 7.381 -6.090 -11.538 1.00 97.00 206 VAL A N 1
ATOM 1422 C CA . VAL A 1 206 ? 7.483 -6.052 -13.007 1.00 97.00 206 VAL A CA 1
ATOM 1423 C C . VAL A 1 206 ? 7.966 -7.387 -13.576 1.00 97.00 206 VAL A C 1
ATOM 1425 O O . VAL A 1 206 ? 7.432 -7.836 -14.590 1.00 97.00 206 VAL A O 1
ATOM 1428 N N . ALA A 1 207 ? 8.936 -8.038 -12.930 1.00 96.69 207 ALA A N 1
ATOM 1429 C CA . ALA A 1 207 ? 9.412 -9.359 -13.328 1.00 96.69 207 ALA A CA 1
ATOM 1430 C C . ALA A 1 207 ? 8.302 -10.418 -13.225 1.00 96.69 207 ALA A C 1
ATOM 1432 O O . ALA A 1 207 ? 8.061 -11.136 -14.192 1.00 96.69 207 ALA A O 1
ATOM 1433 N N . GLU A 1 208 ? 7.557 -10.449 -12.117 1.00 96.19 208 GLU A N 1
ATOM 1434 C CA . GLU A 1 208 ? 6.414 -11.356 -11.935 1.00 96.19 208 GLU A CA 1
ATOM 1435 C C . GLU A 1 208 ? 5.320 -11.126 -12.987 1.00 96.19 208 GLU A C 1
ATOM 1437 O O . GLU A 1 208 ? 4.717 -12.070 -13.499 1.00 96.19 208 GLU A O 1
ATOM 1442 N N . TRP A 1 209 ? 5.034 -9.872 -13.340 1.00 97.50 209 TRP A N 1
ATOM 1443 C CA . TRP A 1 209 ? 4.034 -9.557 -14.361 1.00 97.50 209 TRP A CA 1
ATOM 1444 C C . TRP A 1 209 ? 4.486 -9.976 -15.759 1.00 97.50 209 TRP A C 1
ATOM 1446 O O . TRP A 1 209 ? 3.691 -10.539 -16.513 1.00 97.50 209 TRP A O 1
ATOM 1456 N N . ALA A 1 210 ? 5.759 -9.749 -16.088 1.00 97.81 210 ALA A N 1
ATOM 1457 C CA . ALA A 1 210 ? 6.353 -10.198 -17.340 1.00 97.81 210 ALA A CA 1
ATOM 1458 C C . ALA A 1 210 ? 6.336 -11.730 -17.446 1.00 97.81 210 ALA A C 1
ATOM 1460 O O . ALA A 1 210 ? 5.918 -12.265 -18.472 1.00 97.81 210 ALA A O 1
ATOM 1461 N N . GLU A 1 211 ? 6.692 -12.434 -16.367 1.00 96.75 211 GLU A N 1
ATOM 1462 C CA . GLU A 1 211 ? 6.638 -13.894 -16.295 1.00 96.75 211 GLU A CA 1
ATOM 1463 C C . GLU A 1 211 ? 5.211 -14.410 -16.508 1.00 96.75 211 GLU A C 1
ATOM 1465 O O . GLU A 1 211 ? 4.989 -15.248 -17.381 1.00 96.75 211 GLU A O 1
ATOM 1470 N N . ARG A 1 212 ? 4.209 -13.866 -15.803 1.00 96.62 212 ARG A N 1
ATOM 1471 C CA . ARG A 1 212 ? 2.793 -14.240 -16.011 1.00 96.62 212 ARG A CA 1
ATOM 1472 C C . ARG A 1 212 ? 2.328 -14.000 -17.448 1.00 96.62 212 ARG A C 1
ATOM 1474 O O . ARG A 1 212 ? 1.557 -14.797 -17.976 1.00 96.62 212 ARG A O 1
ATOM 1481 N N . ALA A 1 213 ? 2.806 -12.932 -18.082 1.00 97.00 213 ALA A N 1
ATOM 1482 C CA . ALA A 1 213 ? 2.518 -12.611 -19.479 1.00 97.00 213 ALA A CA 1
ATOM 1483 C C . ALA A 1 213 ? 3.386 -13.393 -20.485 1.00 97.00 213 ALA A C 1
ATOM 1485 O O . ALA A 1 213 ? 3.227 -13.210 -21.692 1.00 97.00 213 ALA A O 1
ATOM 1486 N N . GLN A 1 214 ? 4.296 -14.251 -20.009 1.00 96.38 214 GLN A N 1
ATOM 1487 C CA . GLN A 1 214 ? 5.259 -15.002 -20.822 1.00 96.38 214 GLN A CA 1
ATOM 1488 C C . GLN A 1 214 ? 6.096 -14.082 -21.728 1.00 96.38 214 GLN A C 1
ATOM 1490 O O . GLN A 1 214 ? 6.390 -14.402 -22.882 1.00 96.38 214 GLN A O 1
ATOM 1495 N N . ARG A 1 215 ? 6.467 -12.910 -21.203 1.00 97.25 215 ARG A N 1
ATOM 1496 C CA . ARG A 1 215 ? 7.314 -11.924 -21.877 1.00 97.25 215 ARG A CA 1
ATOM 1497 C C . ARG A 1 215 ? 8.714 -11.938 -21.265 1.00 97.25 215 ARG A C 1
ATOM 1499 O O . ARG A 1 215 ? 8.829 -11.942 -20.039 1.00 97.25 215 ARG A O 1
ATOM 1506 N N . PRO A 1 216 ? 9.786 -11.914 -22.079 1.00 96.25 216 PRO A N 1
ATOM 1507 C CA . PRO A 1 216 ? 11.129 -11.768 -21.540 1.00 96.25 216 PRO A CA 1
ATOM 1508 C C . PRO A 1 216 ? 11.238 -10.425 -20.812 1.00 96.25 216 PRO A C 1
ATOM 1510 O O . PRO A 1 216 ? 10.745 -9.405 -21.299 1.00 96.25 216 PRO A O 1
ATOM 1513 N N . CYS A 1 217 ? 11.885 -10.432 -19.649 1.00 97.31 217 CYS A N 1
ATOM 1514 C CA . CYS A 1 217 ? 12.114 -9.243 -18.838 1.00 97.31 217 CYS A CA 1
ATOM 1515 C C . CYS A 1 217 ? 13.613 -9.001 -18.693 1.00 97.31 217 CYS A C 1
ATOM 1517 O O . CYS A 1 217 ? 14.353 -9.914 -18.326 1.00 97.31 217 CYS A O 1
ATOM 1519 N N . ILE A 1 218 ? 14.068 -7.783 -18.972 1.00 95.94 218 ILE A N 1
ATOM 1520 C CA . ILE A 1 218 ? 15.444 -7.366 -18.707 1.00 95.94 218 ILE A CA 1
ATOM 1521 C C . ILE A 1 218 ? 15.468 -6.173 -17.759 1.00 95.94 218 ILE A C 1
ATOM 1523 O O . ILE A 1 218 ? 14.590 -5.309 -17.799 1.00 95.94 218 ILE A O 1
ATOM 1527 N N . ALA A 1 219 ? 16.500 -6.115 -16.925 1.00 95.50 219 ALA A N 1
ATOM 1528 C CA . ALA A 1 219 ? 16.696 -5.028 -15.978 1.00 95.50 219 ALA A CA 1
ATOM 1529 C C . ALA A 1 219 ? 17.975 -4.245 -16.274 1.00 95.50 219 ALA A C 1
ATOM 1531 O O . ALA A 1 219 ? 18.992 -4.818 -16.663 1.00 95.50 219 ALA A O 1
ATOM 1532 N N . PHE A 1 220 ? 17.936 -2.942 -16.024 1.00 94.50 220 PHE A N 1
ATOM 1533 C CA . PHE A 1 220 ? 19.120 -2.103 -15.892 1.00 94.50 220 PHE A CA 1
ATOM 1534 C C . PHE A 1 220 ? 19.231 -1.648 -14.440 1.00 94.50 220 PHE A C 1
ATOM 1536 O O . PHE A 1 220 ? 18.299 -1.039 -13.914 1.00 94.50 220 PHE A O 1
ATOM 1543 N N . ALA A 1 221 ? 20.339 -1.968 -13.782 1.00 93.25 221 ALA A N 1
ATOM 1544 C CA . ALA A 1 221 ? 20.482 -1.736 -12.351 1.00 93.25 221 ALA A CA 1
ATOM 1545 C C . ALA A 1 221 ? 21.924 -1.427 -11.972 1.00 93.25 221 ALA A C 1
ATOM 1547 O O . ALA A 1 221 ? 22.841 -1.918 -12.623 1.00 93.25 221 ALA A O 1
ATOM 1548 N N . GLY A 1 222 ? 22.123 -0.639 -10.918 1.00 91.38 222 GLY A N 1
ATOM 1549 C CA . GLY A 1 222 ? 23.397 -0.633 -10.203 1.00 91.38 222 GLY A CA 1
ATOM 1550 C C . GLY A 1 222 ? 23.520 -1.842 -9.268 1.00 91.38 222 GLY A C 1
ATOM 1551 O O . GLY A 1 222 ? 22.671 -2.739 -9.253 1.00 91.38 222 GLY A O 1
ATOM 1552 N N . GLY A 1 223 ? 24.558 -1.846 -8.434 1.00 86.31 223 GLY A N 1
ATOM 1553 C CA . GLY A 1 223 ? 24.770 -2.868 -7.407 1.00 86.31 223 GLY A CA 1
ATOM 1554 C C . GLY A 1 223 ? 25.767 -3.947 -7.824 1.00 86.31 223 GLY A C 1
ATOM 1555 O O . GLY A 1 223 ? 26.806 -3.655 -8.414 1.00 86.31 223 GLY A O 1
ATOM 1556 N N . GLU A 1 224 ? 25.474 -5.192 -7.460 1.00 84.56 224 GLU A N 1
ATOM 1557 C CA . GLU A 1 224 ? 26.411 -6.311 -7.576 1.00 84.56 224 GLU A CA 1
ATOM 1558 C C . GLU A 1 224 ? 26.329 -6.996 -8.943 1.00 84.56 224 GLU A C 1
ATOM 1560 O O . GLU A 1 224 ? 25.250 -7.198 -9.508 1.00 84.56 224 GLU A O 1
ATOM 1565 N N . GLU A 1 225 ? 27.469 -7.432 -9.479 1.00 84.81 225 GLU A N 1
ATOM 1566 C CA . GLU A 1 225 ? 27.462 -8.295 -10.657 1.00 84.81 225 GLU A CA 1
ATOM 1567 C C . GLU A 1 225 ? 26.984 -9.701 -10.268 1.00 84.81 225 GLU A C 1
ATOM 1569 O O . GLU A 1 225 ? 27.720 -10.496 -9.686 1.00 84.81 225 GLU A O 1
ATOM 1574 N N . LEU A 1 226 ? 25.724 -9.997 -10.586 1.00 89.81 226 LEU A N 1
ATOM 1575 C CA . LEU A 1 226 ? 25.112 -11.298 -10.344 1.00 89.81 226 LEU A CA 1
ATOM 1576 C C . LEU A 1 226 ? 25.353 -12.248 -11.516 1.00 89.81 226 LEU A C 1
ATOM 1578 O O . LEU A 1 226 ? 25.337 -11.859 -12.689 1.00 89.81 226 LEU A O 1
ATOM 1582 N N . SER A 1 227 ? 25.500 -13.536 -11.216 1.00 92.12 227 SER A N 1
ATOM 1583 C CA . SER A 1 227 ? 25.591 -14.551 -12.260 1.00 92.12 227 SER A CA 1
ATOM 1584 C C . SER A 1 227 ? 24.276 -14.653 -13.040 1.00 92.12 227 SER A C 1
ATOM 1586 O O . SER A 1 227 ? 23.183 -14.441 -12.514 1.00 92.12 227 SER A O 1
ATOM 1588 N N . ARG A 1 228 ? 24.345 -15.102 -14.301 1.00 90.88 228 ARG A N 1
ATOM 1589 C CA . ARG A 1 228 ? 23.139 -15.363 -15.116 1.00 90.88 228 ARG A CA 1
ATOM 1590 C C . ARG A 1 228 ? 22.145 -16.305 -14.434 1.00 90.88 228 ARG A C 1
ATOM 1592 O O . ARG A 1 228 ? 20.947 -16.209 -14.679 1.00 90.88 228 ARG A O 1
ATOM 1599 N N . ARG A 1 229 ? 22.634 -17.243 -13.614 1.00 92.38 229 ARG A N 1
ATOM 1600 C CA . ARG A 1 229 ? 21.770 -18.185 -12.897 1.00 92.38 229 ARG A CA 1
ATOM 1601 C C . ARG A 1 229 ? 20.959 -17.469 -11.824 1.00 92.38 229 ARG A C 1
ATOM 1603 O O . ARG A 1 229 ? 19.780 -17.765 -11.700 1.00 92.38 229 ARG A O 1
ATOM 1610 N N . GLU A 1 230 ? 21.576 -16.549 -11.089 1.00 93.00 230 GLU A N 1
ATOM 1611 C CA . GLU A 1 230 ? 20.913 -15.743 -10.058 1.00 93.00 230 GLU A CA 1
ATOM 1612 C C . GLU A 1 230 ? 19.923 -14.760 -10.669 1.00 93.00 230 GLU A C 1
ATOM 1614 O O . GLU A 1 230 ? 18.780 -14.715 -10.244 1.00 93.00 230 GLU A O 1
ATOM 1619 N N . VAL A 1 231 ? 20.309 -14.064 -11.739 1.00 94.62 231 VAL A N 1
ATOM 1620 C CA . VAL A 1 231 ? 19.403 -13.164 -12.472 1.00 94.62 231 VAL A CA 1
ATOM 1621 C C . VAL A 1 231 ? 18.116 -13.889 -12.887 1.00 94.62 231 VAL A C 1
ATOM 1623 O O . VAL A 1 231 ? 17.014 -13.383 -12.681 1.00 94.62 231 VAL A O 1
ATOM 1626 N N . ARG A 1 232 ? 18.236 -15.128 -13.376 1.00 94.25 232 ARG A N 1
ATOM 1627 C CA . ARG A 1 232 ? 17.080 -15.953 -13.753 1.00 94.25 232 ARG A CA 1
ATOM 1628 C C . ARG A 1 232 ? 16.201 -16.374 -12.579 1.00 94.25 232 ARG A C 1
ATOM 1630 O O . ARG A 1 232 ? 15.010 -16.569 -12.787 1.00 94.25 232 ARG A O 1
ATOM 1637 N N . THR A 1 233 ? 16.730 -16.501 -11.356 1.00 94.00 233 THR A N 1
ATOM 1638 C CA . THR A 1 233 ? 15.876 -16.797 -10.187 1.00 94.00 233 THR A CA 1
ATOM 1639 C C . THR A 1 233 ? 15.011 -15.608 -9.773 1.00 94.00 233 THR A C 1
ATOM 1641 O O . THR A 1 233 ? 14.105 -15.780 -8.959 1.00 94.00 233 THR A O 1
ATOM 1644 N N . PHE A 1 234 ? 15.260 -14.420 -10.332 1.00 94.31 234 PHE A N 1
ATOM 1645 C CA . PHE A 1 234 ? 14.456 -13.216 -10.117 1.00 94.31 234 PHE A CA 1
ATOM 1646 C C . PHE A 1 234 ? 13.443 -12.966 -11.243 1.00 94.31 234 PHE A C 1
ATOM 1648 O O . PHE A 1 234 ? 12.841 -11.900 -11.279 1.00 94.31 234 PHE A O 1
ATOM 1655 N N . GLY A 1 235 ? 13.271 -13.912 -12.175 1.00 95.06 235 GLY A N 1
ATOM 1656 C CA . GLY A 1 235 ? 12.358 -13.753 -13.313 1.00 95.06 235 GLY A CA 1
ATOM 1657 C C . GLY A 1 235 ? 12.902 -12.850 -14.428 1.00 95.06 235 GLY A C 1
ATOM 1658 O O . GLY A 1 235 ? 12.140 -12.361 -15.258 1.00 95.06 235 GLY A O 1
ATOM 1659 N N . LEU A 1 236 ? 14.218 -12.611 -14.459 1.00 96.50 236 LEU A N 1
ATOM 1660 C CA . LEU A 1 236 ? 14.878 -11.791 -15.475 1.00 96.50 236 LEU A CA 1
ATOM 1661 C C . LEU A 1 236 ? 15.645 -12.665 -16.481 1.00 96.50 236 LEU A C 1
ATOM 1663 O O . LEU A 1 236 ? 16.394 -13.567 -16.101 1.00 96.50 236 LEU A O 1
ATOM 1667 N N . GLU A 1 237 ? 15.534 -12.353 -17.772 1.00 95.25 237 GLU A N 1
ATOM 1668 C CA . GLU A 1 237 ? 16.360 -12.961 -18.826 1.00 95.25 237 GLU A CA 1
ATOM 1669 C C . GLU A 1 237 ? 17.802 -12.435 -18.763 1.00 95.25 237 GLU A C 1
ATOM 1671 O O . GLU A 1 237 ? 18.763 -13.183 -18.966 1.00 95.25 237 GLU A O 1
ATOM 1676 N N . ALA A 1 238 ? 17.959 -11.145 -18.450 1.00 93.75 238 ALA A N 1
ATOM 1677 C CA . ALA A 1 238 ? 19.247 -10.492 -18.257 1.00 93.75 238 ALA A CA 1
ATOM 1678 C C . ALA A 1 238 ? 19.136 -9.283 -17.314 1.00 93.75 238 ALA A C 1
ATOM 1680 O O . ALA A 1 238 ? 18.110 -8.606 -17.260 1.00 93.75 238 ALA A O 1
ATOM 1681 N N . ALA A 1 239 ? 20.231 -8.988 -16.616 1.00 94.12 239 ALA A N 1
ATOM 1682 C CA . ALA A 1 239 ? 20.419 -7.753 -15.870 1.00 94.12 239 ALA A CA 1
ATOM 1683 C C . ALA A 1 239 ? 21.696 -7.071 -16.371 1.00 94.12 239 ALA A C 1
ATOM 1685 O O . ALA A 1 239 ? 22.735 -7.716 -16.533 1.00 94.12 239 ALA A O 1
ATOM 1686 N N . HIS A 1 240 ? 21.603 -5.779 -16.655 1.00 93.12 240 HIS A N 1
ATOM 1687 C CA . HIS A 1 240 ? 22.682 -4.965 -17.188 1.00 93.12 240 HIS A CA 1
ATOM 1688 C C . HIS A 1 240 ? 23.134 -3.969 -16.130 1.00 93.12 240 HIS A C 1
ATOM 1690 O O . HIS A 1 240 ? 22.359 -3.112 -15.704 1.00 93.12 240 HIS A O 1
ATOM 1696 N N . GLN A 1 241 ? 24.399 -4.095 -15.734 1.00 91.44 241 GLN A N 1
ATOM 1697 C CA . GLN A 1 241 ? 24.993 -3.245 -14.716 1.00 91.44 241 GLN A CA 1
ATOM 1698 C C . GLN A 1 241 ? 25.144 -1.795 -15.193 1.00 91.44 241 GLN A C 1
ATOM 1700 O O . GLN A 1 241 ? 25.555 -1.529 -16.329 1.00 91.44 241 GLN A O 1
ATOM 1705 N N . LEU A 1 242 ? 24.813 -0.870 -14.300 1.00 92.00 242 LEU A N 1
ATOM 1706 C CA . LEU A 1 242 ? 24.946 0.572 -14.449 1.00 92.00 242 LEU A CA 1
ATOM 1707 C C . LEU A 1 242 ? 25.863 1.133 -13.359 1.00 92.00 242 LEU A C 1
ATOM 1709 O O . LEU A 1 242 ? 26.078 0.528 -12.311 1.00 92.00 242 LEU A O 1
ATOM 1713 N N . SER A 1 243 ? 26.393 2.328 -13.603 1.00 88.94 243 SER A N 1
ATOM 1714 C CA . SER A 1 243 ? 27.022 3.125 -12.552 1.00 88.94 243 SER A CA 1
ATOM 1715 C C . SER A 1 243 ? 25.977 3.506 -11.486 1.00 88.94 243 SER A C 1
ATOM 1717 O O . SER A 1 243 ? 24.779 3.517 -11.759 1.00 88.94 243 SER A O 1
ATOM 1719 N N . ALA A 1 244 ? 26.412 3.838 -10.265 1.00 81.12 244 ALA A N 1
ATOM 1720 C CA . ALA A 1 244 ? 25.500 4.157 -9.157 1.00 81.12 244 ALA A CA 1
ATOM 1721 C C . ALA A 1 244 ? 24.600 5.387 -9.414 1.00 81.12 244 ALA A C 1
ATOM 1723 O O . ALA A 1 244 ? 23.531 5.512 -8.824 1.00 81.12 244 ALA A O 1
ATOM 1724 N N . ALA A 1 245 ? 25.030 6.299 -10.289 1.00 86.06 245 ALA A N 1
ATOM 1725 C CA . ALA A 1 245 ? 24.279 7.485 -10.690 1.00 86.06 245 ALA A CA 1
ATOM 1726 C C . ALA A 1 245 ? 24.440 7.690 -12.206 1.00 86.06 245 ALA A C 1
ATOM 1728 O O . ALA A 1 245 ? 25.214 8.551 -12.636 1.00 86.06 245 ALA A O 1
ATOM 1729 N N . PRO A 1 246 ? 23.764 6.867 -13.025 1.00 89.12 246 PRO A N 1
ATOM 1730 C CA . PRO A 1 246 ? 23.989 6.847 -14.456 1.00 89.12 246 PRO A CA 1
ATOM 1731 C C . PRO A 1 246 ? 23.443 8.121 -15.091 1.00 89.12 246 PRO A C 1
ATOM 1733 O O . PRO A 1 246 ? 22.323 8.561 -14.819 1.00 89.12 246 PRO A O 1
ATOM 1736 N N . THR A 1 247 ? 24.231 8.719 -15.977 1.00 93.19 247 THR A N 1
ATOM 1737 C CA . THR A 1 247 ? 23.764 9.860 -16.767 1.00 93.19 247 THR A CA 1
ATOM 1738 C C . THR A 1 247 ? 22.758 9.407 -17.832 1.00 93.19 247 THR A C 1
ATOM 1740 O O . THR A 1 247 ? 22.763 8.257 -18.274 1.00 93.19 247 THR A O 1
ATOM 1743 N N . ALA A 1 248 ? 21.915 10.320 -18.328 1.00 93.56 248 ALA A N 1
ATOM 1744 C CA . ALA A 1 248 ? 20.990 10.008 -19.426 1.00 93.56 248 ALA A CA 1
ATOM 1745 C C . ALA A 1 248 ? 21.716 9.482 -20.685 1.00 93.56 248 ALA A C 1
ATOM 1747 O O . ALA A 1 248 ? 21.199 8.622 -21.401 1.00 93.56 248 ALA A O 1
ATOM 1748 N N . ASN A 1 249 ? 22.938 9.966 -20.937 1.00 94.81 249 ASN A N 1
ATOM 1749 C CA . ASN A 1 249 ? 23.776 9.495 -22.037 1.00 94.81 249 ASN A CA 1
ATOM 1750 C C . ASN A 1 249 ? 24.273 8.059 -21.799 1.00 94.81 249 ASN A C 1
ATOM 1752 O O . ASN A 1 249 ? 24.199 7.231 -22.703 1.00 94.81 249 ASN A O 1
ATOM 1756 N N . GLU A 1 250 ? 24.721 7.735 -20.582 1.00 91.44 250 GLU A N 1
ATOM 1757 C CA . GLU A 1 250 ? 25.103 6.36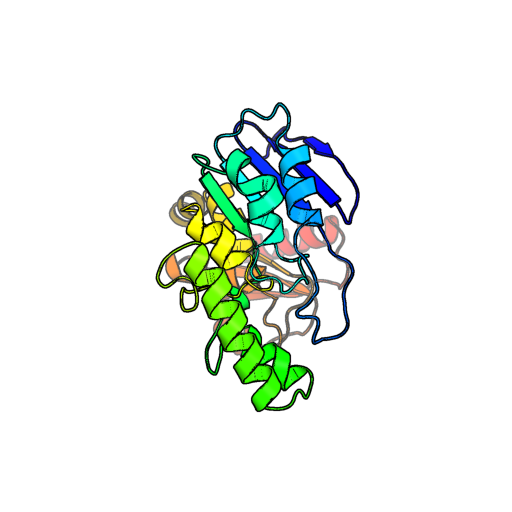5 -20.211 1.00 91.44 250 GLU A CA 1
ATOM 1758 C C . GLU A 1 250 ? 23.939 5.385 -20.372 1.00 91.44 250 GLU A C 1
ATOM 1760 O O . GLU A 1 250 ? 24.119 4.332 -20.986 1.00 91.44 250 GLU A O 1
ATOM 1765 N N . LEU A 1 251 ? 22.741 5.755 -19.903 1.00 92.38 251 LEU A N 1
ATOM 1766 C CA . LEU A 1 251 ? 21.523 4.957 -20.082 1.00 92.38 251 LEU A CA 1
ATOM 1767 C C . LEU A 1 251 ? 21.216 4.725 -21.564 1.00 92.38 251 LEU A C 1
ATOM 1769 O O . LEU A 1 251 ? 20.980 3.591 -21.978 1.00 92.38 251 LEU A O 1
ATOM 1773 N N . THR A 1 252 ? 21.284 5.781 -22.380 1.00 94.25 252 THR A N 1
ATOM 1774 C CA . THR A 1 252 ? 21.040 5.700 -23.829 1.00 94.25 252 THR A CA 1
ATOM 1775 C C . THR A 1 252 ? 22.043 4.769 -24.513 1.00 94.25 252 THR A C 1
ATOM 1777 O O . THR A 1 252 ? 21.662 3.925 -25.324 1.00 94.25 252 THR A O 1
ATOM 1780 N N . GLN A 1 253 ? 23.328 4.869 -24.165 1.00 93.69 253 GLN A N 1
ATOM 1781 C CA . GLN A 1 253 ? 24.368 4.004 -24.723 1.00 93.69 253 GLN A CA 1
ATOM 1782 C C . GLN A 1 253 ? 24.216 2.548 -24.273 1.00 93.69 253 GLN A C 1
ATOM 1784 O O . GLN A 1 253 ? 24.395 1.638 -25.083 1.00 93.69 253 GLN A O 1
ATOM 1789 N N . ALA A 1 254 ? 23.889 2.311 -23.000 1.00 92.69 254 ALA A N 1
ATOM 1790 C CA . ALA A 1 254 ? 23.640 0.972 -22.476 1.00 92.69 254 ALA A CA 1
ATOM 1791 C C . ALA A 1 254 ? 22.444 0.320 -23.178 1.00 92.69 254 ALA A C 1
ATOM 1793 O O . ALA A 1 254 ? 22.578 -0.786 -23.702 1.00 92.69 254 ALA A O 1
ATOM 1794 N N . ALA A 1 255 ? 21.324 1.038 -23.280 1.00 92.44 255 ALA A N 1
ATOM 1795 C CA . ALA A 1 255 ? 20.146 0.589 -24.013 1.00 92.44 255 ALA A CA 1
ATOM 1796 C C . ALA A 1 255 ? 20.466 0.309 -25.490 1.00 92.44 255 ALA A C 1
ATOM 1798 O O . ALA A 1 255 ? 20.083 -0.737 -26.007 1.00 92.44 255 ALA A O 1
ATOM 1799 N N . GLY A 1 256 ? 21.237 1.181 -26.151 1.00 93.56 256 GLY A N 1
ATOM 1800 C CA . GLY A 1 256 ? 21.663 0.989 -27.540 1.00 93.56 256 GLY A CA 1
ATOM 1801 C C . GLY A 1 256 ? 22.483 -0.288 -27.749 1.00 93.56 256 GLY A C 1
ATOM 1802 O O . GLY A 1 256 ? 22.211 -1.049 -28.677 1.00 93.56 256 GLY A O 1
ATOM 1803 N N . ARG A 1 257 ? 23.444 -0.579 -26.858 1.00 91.62 257 ARG A N 1
ATOM 1804 C CA . ARG A 1 257 ? 24.231 -1.828 -26.911 1.00 91.62 257 ARG A CA 1
ATOM 1805 C C . ARG A 1 257 ? 23.350 -3.067 -26.765 1.00 91.62 257 ARG A C 1
ATOM 1807 O O . ARG A 1 257 ? 23.529 -4.030 -27.507 1.00 91.62 257 ARG A O 1
ATOM 1814 N N . VAL A 1 258 ? 22.408 -3.039 -25.823 1.00 91.75 258 VAL A N 1
ATOM 1815 C CA . VAL A 1 258 ? 21.482 -4.156 -25.588 1.00 91.75 258 VAL A CA 1
ATOM 1816 C C . VAL A 1 258 ? 20.547 -4.346 -26.780 1.00 91.75 258 VAL A C 1
ATOM 1818 O O . VAL A 1 258 ? 20.402 -5.468 -27.254 1.00 91.75 258 VAL A O 1
ATOM 1821 N N . ALA A 1 259 ? 19.990 -3.263 -27.325 1.00 90.75 259 ALA A N 1
ATOM 1822 C CA . ALA A 1 259 ? 19.094 -3.310 -28.476 1.00 90.75 259 ALA A CA 1
ATOM 1823 C C . ALA A 1 259 ? 19.760 -3.942 -29.711 1.00 90.75 259 ALA A C 1
ATOM 1825 O O . ALA A 1 259 ? 19.162 -4.809 -30.345 1.00 90.75 259 ALA A O 1
ATOM 1826 N N . ILE A 1 260 ? 21.015 -3.581 -30.014 1.00 89.38 260 ILE A N 1
ATOM 1827 C CA . ILE A 1 260 ? 21.778 -4.188 -31.121 1.00 89.38 260 ILE A CA 1
ATOM 1828 C C . ILE A 1 260 ? 21.895 -5.708 -30.939 1.00 89.38 260 ILE A C 1
ATOM 1830 O O . ILE A 1 260 ? 21.708 -6.464 -31.889 1.00 89.38 260 ILE A O 1
ATOM 1834 N N . GLY A 1 261 ? 22.188 -6.165 -29.718 1.00 84.19 261 GLY A N 1
ATOM 1835 C CA . GLY A 1 261 ? 22.324 -7.591 -29.418 1.00 84.19 261 GLY A CA 1
ATOM 1836 C C . GLY A 1 261 ? 20.998 -8.358 -29.381 1.00 84.19 261 GLY A C 1
ATOM 1837 O O . GLY A 1 261 ? 20.997 -9.564 -29.625 1.00 84.19 261 GLY A O 1
ATOM 1838 N N . TRP A 1 262 ? 19.891 -7.677 -29.074 1.00 81.50 262 TRP A N 1
ATOM 1839 C CA . TRP A 1 262 ? 18.566 -8.283 -28.924 1.00 81.50 262 TRP A CA 1
ATOM 1840 C C . TRP A 1 262 ? 17.850 -8.477 -30.262 1.00 81.50 262 TRP A C 1
ATOM 1842 O O . TRP A 1 262 ? 17.289 -9.538 -30.505 1.00 81.50 262 TRP A O 1
ATOM 1852 N N . PHE A 1 263 ? 17.909 -7.473 -31.142 1.00 69.88 263 PHE A N 1
ATOM 1853 C CA . PHE A 1 263 ? 17.267 -7.508 -32.463 1.00 69.88 263 PHE A CA 1
ATOM 1854 C C . PHE A 1 263 ? 18.185 -8.024 -33.581 1.00 69.88 263 PHE A C 1
ATOM 1856 O O . PHE A 1 263 ? 17.742 -8.192 -34.712 1.00 69.88 263 PHE A O 1
ATOM 1863 N N . GLY A 1 264 ? 19.468 -8.255 -33.289 1.00 60.97 264 GLY A N 1
ATOM 1864 C CA . GLY A 1 264 ? 20.450 -8.786 -34.239 1.00 60.97 264 GLY A CA 1
ATOM 1865 C C . GLY A 1 264 ? 20.469 -10.315 -34.371 1.00 60.97 264 GLY A C 1
ATOM 1866 O O . GLY A 1 264 ? 21.431 -10.840 -34.932 1.00 60.97 264 GLY A O 1
ATOM 1867 N N . ARG A 1 265 ? 19.476 -11.027 -33.822 1.00 48.44 265 ARG A N 1
ATOM 1868 C CA . ARG A 1 265 ? 19.333 -12.488 -33.914 1.00 48.44 265 ARG A CA 1
ATOM 1869 C C . ARG A 1 265 ? 18.119 -12.882 -34.735 1.00 48.44 265 ARG A C 1
ATOM 1871 O O . ARG A 1 265 ? 17.074 -12.222 -34.565 1.00 48.44 265 ARG A O 1
#

Sequence (265 aa):
ALTGGTVTGSASQWVLRAQGLVLIGLAQRPHSGWAPESSTAELGEWVLEALRGADAAKVVIDLTGVTAQDGGVGLLAQAGAALTERQVIGIVANDELELAATGLTGAVARRGYGAGRDVAEVLAADAQTKALVEGFGVGLAVAPGGGAAGGCGAAILSLGGRLLDGPQFCHSLADVDTSLARCDLVVTGCNELSALDRGGPILRSVAEWAERAQRPCIAFAGGEELSRREVRTFGLEAAHQLSAAPTANELTQAAGRVAIGWFGR

Secondary structure (DSSP, 8-state):
--TT-EEEE-SSEEEEEETTEEEEEE-PPP--S--TT--SHHHHHHHHHHHTT---SEEEEE-TT----STTHHHHHHHHHHHTTSEEEEE--GGGTT--SSSTTSHHHHHHHHTT--HHHHHHHHHHHHHHHHTTSTTGGGSTTTTGGGGHHHHHHHTT-EEE-HHHHHHHHHTHHHHHHH-S-EEEEEEEE-TTTTTHHHHHHHHHHHHHTT--EEEEEEE----HHHHHHTT-SEEEE--SS--HHHHHHHHHHHHHHHH--

Radius of gyration: 21.08 Å; chains: 1; bounding box: 48×39×63 Å